Protein AF-A0A1F8TZ14-F1 (afdb_monomer_lite)

Foldseek 3Di:
DAFKEFEQAAADPPDDLLQRLVRCLLQPLDKDKAALVCLVVQFLNSLDHDPVGMDGDPVLCVVLPHFDPAAQDPSSSVSSLSSRVVGHMYIYDHVDYDHDTDPDDLLRLLQALLSVLLRCQVPVVSNVSRVHPPPVLVVSLVSSCVSCVVPPNVCNVVSVSSSVSSVVSNVCSVVVVPPDLVVNLSSHPSNVSSD

pLDDT: mean 95.73, std 4.21, range [68.75, 98.56]

Sequence (195 aa):
MVGVAYGRQLPAPEATPIAAHARLFNYPVKSYVRSAADISAYGIKTAFLSNSLAAYRRSALLAVGGFPSSVILSEDTMVATKMLLSGWKITYCAEATCYHSHNYTLIKEFQRYFDIGVFHAREAWYLQALGGAEGEGKRFVLSELRYLRRHAPALMPAALLRSAFKLIGYRLGRLEHYLPRYVKRAFSMNRGFWN

Secondary structure (DSSP, 8-state):
-EEEEEEEEEPPTT--HHHHHHHHHHS-SS-EEE-GGGHHHHGGGGG---GGGEEE-HHHHHHTTSS-SS-SS-HHHHHHHHHHHTTPEEEEEEEEEEE------HHHHHHHHHHHHHHHHHTHHHHHHHT-STTHHHHHHHHHHHHHHHH-GGGHHHHHHHHHHHHHHHHHHHTGGGS-HHHHHHH-S-GGGG-

Structure (mmCIF, N/CA/C/O backbone):
data_AF-A0A1F8TZ14-F1
#
_entry.id   AF-A0A1F8TZ14-F1
#
loop_
_atom_site.group_PDB
_atom_site.id
_atom_site.type_symbol
_atom_site.label_atom_id
_atom_site.label_alt_id
_atom_site.label_comp_id
_atom_site.label_asym_id
_atom_site.label_entity_id
_atom_site.label_seq_id
_atom_site.pdbx_PDB_ins_code
_atom_site.Cartn_x
_atom_site.Cartn_y
_atom_site.Cartn_z
_atom_site.occupancy
_atom_site.B_iso_or_equiv
_atom_site.auth_seq_id
_atom_site.auth_comp_id
_atom_site.auth_asym_id
_atom_site.auth_atom_id
_atom_site.pdbx_PDB_model_num
ATOM 1 N N . MET A 1 1 ? -18.899 -1.705 16.318 1.00 90.12 1 MET A N 1
ATOM 2 C CA . MET A 1 1 ? -19.521 -0.833 15.289 1.00 90.12 1 MET A CA 1
ATOM 3 C C . MET A 1 1 ? -18.528 -0.576 14.155 1.00 90.12 1 MET A C 1
ATOM 5 O O . MET A 1 1 ? -17.339 -0.770 14.370 1.00 90.12 1 MET A O 1
ATOM 9 N N . VAL A 1 2 ? -18.982 -0.164 12.965 1.00 97.44 2 VAL A N 1
ATOM 10 C CA . VAL A 1 2 ? -18.099 0.181 11.826 1.00 97.44 2 VAL A CA 1
ATOM 11 C C . VAL A 1 2 ? -17.654 1.644 11.918 1.00 97.44 2 VAL A C 1
ATOM 13 O O . VAL A 1 2 ? -18.507 2.527 12.055 1.00 97.44 2 VAL A O 1
ATOM 16 N N . GLY A 1 3 ? -16.341 1.882 11.857 1.00 98.06 3 GLY A N 1
ATOM 17 C CA . GLY A 1 3 ? -15.720 3.213 11.888 1.00 98.06 3 GLY A CA 1
ATOM 18 C C . GLY A 1 3 ? -15.434 3.789 10.498 1.00 98.06 3 GLY A C 1
ATOM 19 O O . GLY A 1 3 ? -15.601 4.989 10.291 1.00 98.06 3 GLY A O 1
ATOM 20 N N . VAL A 1 4 ? -15.088 2.936 9.531 1.00 98.44 4 VAL A N 1
ATOM 21 C CA . VAL A 1 4 ? -14.846 3.324 8.134 1.00 98.44 4 VAL A CA 1
ATOM 22 C C . VAL A 1 4 ? -15.313 2.228 7.177 1.00 98.44 4 VAL A C 1
ATOM 24 O O . VAL A 1 4 ? -15.164 1.034 7.457 1.00 98.44 4 VAL A O 1
ATOM 27 N N . ALA A 1 5 ? -15.885 2.651 6.054 1.00 98.19 5 ALA A N 1
ATOM 28 C CA . ALA A 1 5 ? -16.211 1.820 4.907 1.00 98.19 5 ALA A CA 1
ATOM 29 C C . ALA A 1 5 ? -15.400 2.274 3.694 1.00 98.19 5 ALA A C 1
ATOM 31 O O . ALA A 1 5 ? -15.214 3.473 3.512 1.00 98.19 5 ALA A O 1
ATOM 32 N N . TYR A 1 6 ? -14.952 1.350 2.850 1.00 98.44 6 TYR A N 1
ATOM 33 C CA . TYR A 1 6 ? -14.355 1.695 1.562 1.00 98.44 6 TYR A CA 1
ATOM 34 C C . TYR A 1 6 ? -14.791 0.732 0.462 1.00 98.44 6 TYR A C 1
ATOM 36 O O . TYR A 1 6 ? -15.202 -0.402 0.725 1.00 98.44 6 TYR A O 1
ATOM 44 N N . GLY A 1 7 ? -14.742 1.223 -0.770 1.00 98.12 7 GLY A N 1
ATOM 45 C CA . GLY A 1 7 ? -15.227 0.524 -1.947 1.00 98.12 7 GLY A CA 1
ATOM 46 C C . GLY A 1 7 ? -14.126 -0.108 -2.792 1.00 98.12 7 GLY A C 1
ATOM 47 O O . GLY A 1 7 ? -12.922 0.078 -2.587 1.00 98.12 7 GLY A O 1
ATOM 48 N N . ARG A 1 8 ? -14.574 -0.868 -3.782 1.00 98.00 8 ARG A N 1
ATOM 49 C CA . ARG A 1 8 ? -13.766 -1.552 -4.781 1.00 98.00 8 ARG A CA 1
ATOM 50 C C . ARG A 1 8 ? -13.245 -0.590 -5.838 1.00 98.00 8 ARG A C 1
ATOM 52 O O . ARG A 1 8 ? -14.007 0.090 -6.516 1.00 98.00 8 ARG A O 1
ATOM 59 N N . GLN A 1 9 ? -11.935 -0.609 -6.051 1.00 97.81 9 GLN A N 1
ATOM 60 C CA . GLN A 1 9 ? -11.317 0.108 -7.162 1.00 97.81 9 GLN A CA 1
ATOM 61 C C . GLN A 1 9 ? -11.069 -0.850 -8.320 1.00 97.81 9 GLN A C 1
ATOM 63 O O . GLN A 1 9 ? -10.279 -1.792 -8.206 1.00 97.81 9 GLN A O 1
ATOM 68 N N . LEU A 1 10 ? -11.755 -0.604 -9.428 1.00 97.88 10 LEU A N 1
ATOM 69 C CA . LEU A 1 10 ? -11.586 -1.316 -10.682 1.00 97.88 10 LEU A CA 1
ATOM 70 C C . LEU A 1 10 ? -10.450 -0.682 -11.492 1.00 97.88 10 LEU A C 1
ATOM 72 O O . LEU A 1 10 ? -10.247 0.535 -11.423 1.00 97.88 10 LEU A O 1
ATOM 76 N N . PRO A 1 11 ? -9.700 -1.483 -12.265 1.00 97.00 11 PRO A N 1
ATOM 77 C CA . PRO A 1 11 ? -8.760 -0.923 -13.218 1.00 97.00 11 PRO A CA 1
ATOM 78 C C . PRO A 1 11 ? -9.499 -0.082 -14.257 1.00 97.00 11 PRO A C 1
ATOM 80 O O . PRO A 1 11 ? -10.539 -0.504 -14.759 1.00 97.00 11 PRO A O 1
ATOM 83 N N . ALA A 1 12 ? -8.969 1.102 -14.557 1.00 96.12 12 ALA A N 1
ATOM 84 C CA . ALA A 1 12 ? -9.500 1.950 -15.616 1.00 96.12 12 ALA A CA 1
ATOM 85 C C . ALA A 1 12 ? -9.391 1.240 -16.983 1.00 96.12 12 ALA A C 1
ATOM 87 O O . ALA A 1 12 ? -8.530 0.365 -17.134 1.00 96.12 12 ALA A O 1
ATOM 88 N N . PRO A 1 13 ? -10.233 1.587 -17.974 1.00 95.25 13 PRO A N 1
ATOM 89 C CA . PRO A 1 13 ? -10.213 0.948 -19.294 1.00 95.25 13 PRO A CA 1
ATOM 90 C C . PRO A 1 13 ? -8.829 0.929 -19.966 1.00 95.25 13 PRO A C 1
ATOM 92 O O . PRO A 1 13 ? -8.480 -0.028 -20.651 1.00 95.25 13 PRO A O 1
ATOM 95 N N . GLU A 1 14 ? -8.014 1.954 -19.726 1.00 96.12 14 GLU A N 1
ATOM 96 C CA . GLU A 1 14 ? -6.659 2.130 -20.251 1.00 96.12 14 GLU A CA 1
ATOM 97 C C . GLU A 1 14 ? -5.549 1.545 -19.354 1.00 96.12 14 GLU A C 1
ATOM 99 O O . GLU A 1 14 ? -4.353 1.771 -19.580 1.00 96.12 14 GLU A O 1
ATOM 104 N N . ALA A 1 15 ? -5.907 0.814 -18.296 1.00 96.88 15 ALA A N 1
ATOM 105 C CA . ALA A 1 15 ? -4.938 0.215 -17.391 1.00 96.88 15 ALA A CA 1
ATOM 106 C C . ALA A 1 15 ? -4.091 -0.846 -18.107 1.00 96.88 15 ALA A C 1
ATOM 108 O O . ALA A 1 15 ? -4.594 -1.814 -18.676 1.00 96.88 15 ALA A O 1
ATOM 109 N N . THR A 1 16 ? -2.769 -0.718 -17.995 1.00 97.31 16 THR A N 1
ATOM 110 C CA . THR A 1 16 ? -1.848 -1.783 -18.418 1.00 97.31 16 THR A CA 1
ATOM 111 C C . THR A 1 16 ? -2.110 -3.069 -17.620 1.00 97.31 16 THR A C 1
ATOM 113 O O . THR A 1 16 ? -2.547 -2.987 -16.469 1.00 97.31 16 THR A O 1
ATOM 116 N N . PRO A 1 17 ? -1.768 -4.267 -18.136 1.00 97.62 17 PRO A N 1
ATOM 117 C CA . PRO A 1 17 ? -1.972 -5.519 -17.400 1.00 97.62 17 PRO A CA 1
ATOM 118 C C . PRO A 1 17 ? -1.342 -5.531 -15.996 1.00 97.62 17 PRO A C 1
ATOM 120 O O . PRO A 1 17 ? -1.925 -6.077 -15.062 1.00 97.62 17 PRO A O 1
ATOM 123 N N . ILE A 1 18 ? -0.188 -4.878 -15.822 1.00 97.12 18 ILE A N 1
ATOM 124 C CA . ILE A 1 18 ? 0.484 -4.727 -14.520 1.00 97.12 18 ILE A CA 1
ATOM 125 C C . ILE A 1 18 ? -0.327 -3.812 -13.585 1.00 97.12 18 ILE A C 1
ATOM 127 O O . ILE A 1 18 ? -0.590 -4.165 -12.434 1.00 97.12 18 ILE A O 1
ATOM 131 N N . ALA A 1 19 ? -0.780 -2.653 -14.077 1.00 96.50 19 ALA A N 1
ATOM 132 C CA . ALA A 1 19 ? -1.626 -1.748 -13.296 1.00 96.50 19 ALA A CA 1
ATOM 133 C C . ALA A 1 19 ? -2.968 -2.401 -12.924 1.00 96.50 19 ALA A C 1
ATOM 135 O O . ALA A 1 19 ? -3.449 -2.241 -11.797 1.00 96.50 19 ALA A O 1
ATOM 136 N N . ALA A 1 20 ? -3.539 -3.183 -13.843 1.00 97.69 20 ALA A N 1
ATOM 137 C CA . ALA A 1 20 ? -4.785 -3.897 -13.634 1.00 97.69 20 ALA A CA 1
ATOM 138 C C . ALA A 1 20 ? -4.660 -4.966 -12.549 1.00 97.69 20 ALA A C 1
ATOM 140 O O . ALA A 1 20 ? -5.458 -4.991 -11.606 1.00 97.69 20 ALA A O 1
ATOM 141 N N . HIS A 1 21 ? -3.604 -5.779 -12.613 1.00 97.88 21 HIS A N 1
ATOM 142 C CA . HIS A 1 21 ? -3.300 -6.762 -11.581 1.00 97.88 21 HIS A CA 1
ATOM 143 C C . HIS A 1 21 ? -3.233 -6.125 -10.185 1.00 97.88 21 HIS A C 1
ATOM 145 O O . HIS A 1 21 ? -3.823 -6.642 -9.235 1.00 97.88 21 HIS A O 1
ATOM 151 N N . ALA A 1 22 ? -2.599 -4.955 -10.056 1.00 95.88 22 ALA A N 1
ATOM 152 C CA . ALA A 1 22 ? -2.501 -4.268 -8.774 1.00 95.88 22 ALA A CA 1
ATOM 153 C C . ALA A 1 22 ? -3.860 -3.849 -8.186 1.00 95.88 22 ALA A C 1
ATOM 155 O O . ALA A 1 22 ? -3.958 -3.669 -6.971 1.00 95.88 22 ALA A O 1
ATOM 156 N N . ARG A 1 23 ? -4.912 -3.665 -8.992 1.00 96.81 23 ARG A N 1
ATOM 157 C CA . ARG A 1 23 ? -6.282 -3.466 -8.488 1.00 96.81 23 ARG A CA 1
ATOM 158 C C . ARG A 1 23 ? -6.938 -4.784 -8.110 1.00 96.81 23 ARG A C 1
ATOM 160 O O . ARG A 1 23 ? -7.424 -4.907 -6.989 1.00 96.81 23 ARG A O 1
ATOM 167 N N . LEU A 1 24 ? -6.843 -5.792 -8.972 1.00 96.31 24 LEU A N 1
ATOM 168 C CA . LEU A 1 24 ? -7.415 -7.120 -8.729 1.00 96.31 24 LEU A CA 1
ATOM 169 C C . LEU A 1 24 ? -6.852 -7.795 -7.469 1.00 96.31 24 LEU A C 1
ATOM 171 O O . LEU A 1 24 ? -7.595 -8.442 -6.737 1.00 96.31 24 LEU A O 1
ATOM 175 N N . PHE A 1 25 ? -5.562 -7.604 -7.183 1.00 96.56 25 PHE A N 1
ATOM 176 C CA . PHE A 1 25 ? -4.922 -8.119 -5.973 1.00 96.56 25 PHE A CA 1
ATOM 177 C C . PHE A 1 25 ? -5.450 -7.457 -4.692 1.00 96.56 25 PHE A C 1
ATOM 179 O O . PHE A 1 25 ? -5.594 -8.109 -3.661 1.00 96.56 25 PHE A O 1
ATOM 186 N N . ASN A 1 26 ? -5.703 -6.147 -4.736 1.00 95.94 26 ASN A N 1
ATOM 187 C CA . ASN A 1 26 ? -6.046 -5.366 -3.549 1.00 95.94 26 ASN A CA 1
ATOM 188 C C . ASN A 1 26 ? -7.557 -5.291 -3.281 1.00 95.94 26 ASN A C 1
ATOM 190 O O . ASN A 1 26 ? -7.946 -5.138 -2.125 1.00 95.94 26 ASN A O 1
ATOM 194 N N . TYR A 1 27 ? -8.389 -5.419 -4.317 1.00 97.00 27 TYR A N 1
ATOM 195 C CA . TYR A 1 27 ? -9.837 -5.213 -4.249 1.00 97.00 27 TYR A CA 1
ATOM 196 C C . TYR A 1 27 ? -10.606 -6.446 -4.757 1.00 97.00 27 TYR A C 1
ATOM 198 O O . TYR A 1 27 ? -11.030 -6.491 -5.922 1.00 97.00 27 TYR A O 1
ATOM 206 N N . PRO A 1 28 ? -10.781 -7.474 -3.900 1.00 96.25 28 PRO A N 1
ATOM 207 C CA . PRO A 1 28 ? -11.458 -8.711 -4.278 1.00 96.25 28 PRO A CA 1
ATOM 208 C C . PRO A 1 28 ? -12.947 -8.480 -4.574 1.00 96.25 28 PRO A C 1
ATOM 210 O O . PRO A 1 28 ? -13.534 -7.477 -4.183 1.00 96.25 28 PRO A O 1
ATOM 213 N N . VAL A 1 29 ? -13.587 -9.443 -5.237 1.00 97.56 29 VAL A N 1
ATOM 214 C CA . VAL A 1 29 ? -15.030 -9.397 -5.554 1.00 97.56 29 VAL A CA 1
ATOM 215 C C . VAL A 1 29 ? -15.938 -9.603 -4.336 1.00 97.56 29 VAL A C 1
ATOM 217 O O . VAL A 1 29 ? -17.141 -9.415 -4.444 1.00 97.56 29 VAL A O 1
ATOM 220 N N . LYS A 1 30 ? -15.383 -10.023 -3.193 1.00 97.88 30 LYS A N 1
ATOM 221 C CA . LYS A 1 30 ? -16.143 -10.362 -1.988 1.00 97.88 30 LYS A CA 1
ATOM 222 C C . LYS A 1 30 ? -15.942 -9.302 -0.910 1.00 97.88 30 LYS A C 1
ATOM 224 O O . LYS A 1 30 ? -14.804 -9.032 -0.520 1.00 97.88 30 LYS A O 1
ATOM 229 N N . SER A 1 31 ? -17.051 -8.756 -0.423 1.00 98.25 31 SER A N 1
ATOM 230 C CA . SER A 1 31 ? -17.107 -7.837 0.715 1.00 98.25 31 SER A CA 1
ATOM 231 C C . SER A 1 31 ? -16.614 -8.504 2.000 1.00 98.25 31 SER A C 1
ATOM 233 O O . SER A 1 31 ? -16.729 -9.722 2.172 1.00 98.25 31 SER A O 1
ATOM 235 N N . TYR A 1 32 ? -16.051 -7.712 2.910 1.00 97.94 32 TYR A N 1
ATOM 236 C CA . TYR A 1 32 ? -15.586 -8.207 4.205 1.00 97.94 32 TYR A CA 1
ATOM 237 C C . TYR A 1 32 ? -15.606 -7.125 5.279 1.00 97.94 32 TYR A C 1
ATOM 239 O O . TYR A 1 32 ? -15.520 -5.934 4.993 1.00 97.94 32 TYR A O 1
ATOM 247 N N . VAL A 1 33 ? -15.650 -7.562 6.535 1.00 98.19 33 VAL A N 1
ATOM 248 C CA . VAL A 1 33 ? -15.500 -6.706 7.713 1.00 98.19 33 VAL A CA 1
ATOM 249 C C . VAL A 1 33 ? -14.294 -7.198 8.498 1.00 98.19 33 VAL A C 1
ATOM 251 O O . VAL A 1 33 ? -14.160 -8.400 8.709 1.00 98.19 33 VAL A O 1
ATOM 254 N N . ARG A 1 34 ? -13.429 -6.279 8.927 1.00 97.75 34 ARG A N 1
ATOM 255 C CA . ARG A 1 34 ? -12.264 -6.573 9.764 1.00 97.75 34 ARG A CA 1
ATOM 256 C C . ARG A 1 34 ? -12.301 -5.796 11.069 1.00 97.75 34 ARG A C 1
ATOM 258 O O . ARG A 1 34 ? -12.793 -4.669 11.136 1.00 97.75 34 ARG A O 1
ATOM 265 N N . SER A 1 35 ? -11.772 -6.427 12.100 1.00 98.06 35 SER A N 1
ATOM 266 C CA . SER A 1 35 ? -11.617 -5.931 13.462 1.00 98.06 35 SER A CA 1
ATOM 267 C C . SER A 1 35 ? -10.187 -6.177 13.949 1.00 98.06 35 SER A C 1
ATOM 269 O O . SER A 1 35 ? -9.396 -6.814 13.256 1.00 98.06 35 SER A O 1
ATOM 271 N N . ALA A 1 36 ? -9.838 -5.699 15.145 1.00 97.00 36 ALA A N 1
ATOM 272 C CA . ALA A 1 36 ? -8.522 -5.978 15.726 1.00 97.00 36 ALA A CA 1
ATOM 273 C C . ALA A 1 36 ? -8.236 -7.485 15.893 1.00 97.00 36 ALA A C 1
ATOM 275 O O . ALA A 1 36 ? -7.087 -7.900 15.794 1.00 97.00 36 ALA A O 1
ATOM 276 N N . ALA A 1 37 ? -9.269 -8.318 16.073 1.00 97.00 37 ALA A N 1
ATOM 277 C CA . ALA A 1 37 ? -9.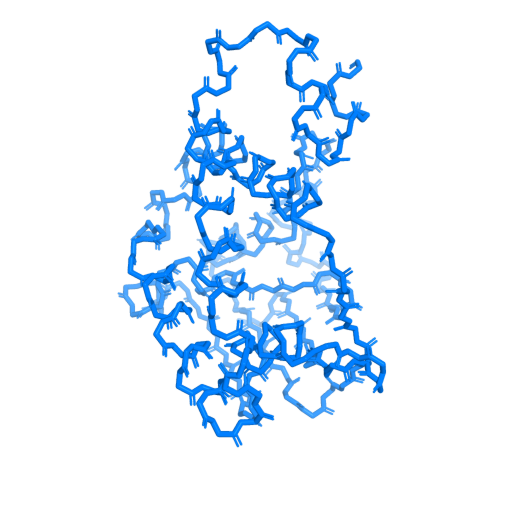112 -9.772 16.176 1.00 97.00 37 ALA A CA 1
ATOM 278 C C . ALA A 1 37 ? -8.581 -10.418 14.881 1.00 97.00 37 ALA A C 1
ATOM 280 O O . ALA A 1 37 ? -8.017 -11.506 14.916 1.00 97.00 37 ALA A O 1
ATOM 281 N N . ASP A 1 38 ? -8.728 -9.735 13.744 1.00 96.69 38 ASP A N 1
ATOM 282 C CA . ASP A 1 38 ? -8.297 -10.213 12.432 1.00 96.69 38 ASP A CA 1
ATOM 283 C C . ASP A 1 38 ? -6.812 -9.895 12.146 1.00 96.69 38 ASP A C 1
ATOM 285 O O . ASP A 1 38 ? -6.260 -10.360 11.146 1.00 96.69 38 ASP A O 1
ATOM 289 N N . ILE A 1 39 ? -6.138 -9.134 13.022 1.00 95.12 39 ILE A N 1
ATOM 290 C CA . ILE A 1 39 ? -4.745 -8.698 12.827 1.00 95.12 39 ILE A CA 1
ATOM 291 C C . ILE A 1 39 ? -3.791 -9.883 12.677 1.00 95.12 39 ILE A C 1
ATOM 293 O O . ILE A 1 39 ? -2.959 -9.877 11.773 1.00 95.12 39 ILE A O 1
ATOM 297 N N . SER A 1 40 ? -3.930 -10.924 13.497 1.00 92.12 40 SER A N 1
ATOM 298 C CA . SER A 1 40 ? -3.061 -12.107 13.420 1.00 92.12 40 SER A CA 1
ATOM 299 C C . SER A 1 40 ? -3.188 -12.855 12.087 1.00 92.12 40 SER A C 1
ATOM 301 O O . SER A 1 40 ? -2.220 -13.454 11.625 1.00 92.12 40 SER A O 1
ATOM 303 N N . ALA A 1 41 ? -4.360 -12.799 11.446 1.00 92.19 41 ALA A N 1
ATOM 304 C CA . ALA A 1 41 ? -4.639 -13.509 10.201 1.00 92.19 41 ALA A CA 1
ATOM 305 C C . ALA A 1 41 ? -4.280 -12.701 8.942 1.00 92.19 41 ALA A C 1
ATOM 307 O O . ALA A 1 41 ? -3.871 -13.282 7.935 1.00 92.19 41 ALA A O 1
ATOM 308 N N . TYR A 1 42 ? -4.452 -11.374 8.966 1.00 92.12 42 TYR A N 1
ATOM 309 C CA . TYR A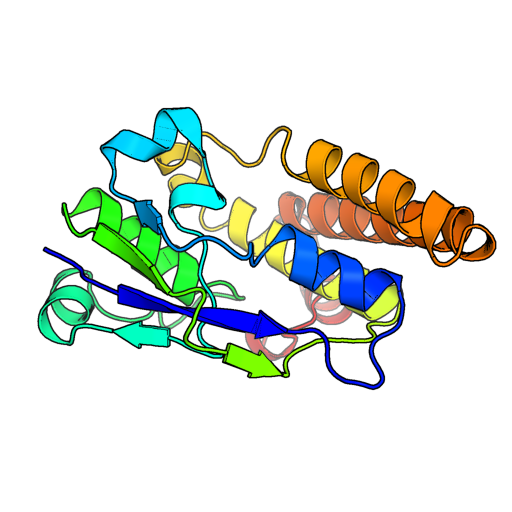 1 42 ? -4.280 -10.525 7.776 1.00 92.12 42 TYR A CA 1
ATOM 310 C C . TYR A 1 42 ? -3.138 -9.507 7.888 1.00 92.12 42 TYR A C 1
ATOM 312 O O . TYR A 1 42 ? -2.806 -8.851 6.898 1.00 92.12 42 TYR A O 1
ATOM 320 N N . GLY A 1 43 ? -2.527 -9.351 9.057 1.00 93.62 43 GLY A N 1
ATOM 321 C CA . GLY A 1 43 ? -1.416 -8.438 9.285 1.00 93.62 43 GLY A CA 1
ATOM 322 C C . GLY A 1 43 ? -1.746 -6.990 8.899 1.00 93.62 43 GLY A C 1
ATOM 323 O O . GLY A 1 43 ? -2.854 -6.501 9.153 1.00 93.62 43 GLY A O 1
ATOM 324 N N . ILE A 1 44 ? -0.837 -6.331 8.166 1.00 91.88 44 ILE A N 1
ATOM 325 C CA . ILE A 1 44 ? -1.049 -4.977 7.610 1.00 91.88 44 ILE A CA 1
ATOM 326 C C . ILE A 1 44 ? -2.295 -4.852 6.725 1.00 91.88 44 ILE A C 1
ATOM 328 O O . ILE A 1 44 ? -2.852 -3.762 6.596 1.00 91.88 44 ILE A O 1
ATOM 332 N N . LYS A 1 45 ? -2.781 -5.947 6.122 1.00 92.69 45 LYS A N 1
ATOM 333 C CA . LYS A 1 45 ? -4.013 -5.898 5.326 1.00 92.69 45 LYS A CA 1
ATOM 334 C C . LYS A 1 45 ? -5.235 -5.647 6.194 1.00 92.69 45 LYS A C 1
ATOM 336 O O . LYS A 1 45 ? -6.244 -5.184 5.670 1.00 92.69 45 LYS A O 1
ATOM 341 N N . THR A 1 46 ? -5.167 -5.894 7.498 1.00 95.56 46 THR A N 1
ATOM 342 C CA . THR A 1 46 ? -6.289 -5.635 8.405 1.00 95.56 46 THR A CA 1
ATOM 343 C C . THR A 1 46 ? -6.724 -4.179 8.366 1.00 95.56 46 THR A C 1
ATOM 345 O O . THR A 1 46 ? -7.920 -3.911 8.295 1.00 95.56 46 THR A O 1
ATOM 348 N N . ALA A 1 47 ? -5.752 -3.267 8.299 1.00 95.75 47 ALA A N 1
ATOM 349 C CA . ALA A 1 47 ? -5.964 -1.829 8.182 1.00 95.75 47 ALA A CA 1
ATOM 350 C C . ALA A 1 47 ? -5.987 -1.319 6.730 1.00 95.75 47 ALA A C 1
ATOM 352 O O . ALA A 1 47 ? -5.975 -0.112 6.518 1.00 95.75 47 ALA A O 1
ATOM 353 N N . PHE A 1 48 ? -6.002 -2.200 5.721 1.00 94.31 48 PHE A N 1
ATOM 354 C CA . PHE A 1 48 ? -6.006 -1.773 4.322 1.00 94.31 48 PHE A CA 1
ATOM 355 C C . PHE A 1 48 ? -7.293 -1.018 3.976 1.00 94.31 48 PHE A C 1
ATOM 357 O O . PHE A 1 48 ? -8.394 -1.533 4.186 1.00 94.31 48 PHE A O 1
ATOM 364 N N . LEU A 1 49 ? -7.130 0.162 3.381 1.00 93.44 49 LEU A N 1
ATOM 365 C CA . LEU A 1 49 ? -8.186 0.957 2.760 1.00 93.44 49 LEU A CA 1
ATOM 366 C C . LEU A 1 49 ? -7.592 1.936 1.742 1.00 93.44 49 LEU A C 1
ATOM 368 O O . LEU A 1 49 ? -6.377 1.996 1.558 1.00 93.44 49 LEU A O 1
ATOM 372 N N . SER A 1 50 ? -8.458 2.705 1.086 1.00 92.88 50 SER A N 1
ATOM 373 C CA . SER A 1 50 ? -8.041 3.823 0.249 1.00 92.88 50 SER A CA 1
ATOM 374 C C . SER A 1 50 ? -9.026 4.979 0.342 1.00 92.88 50 SER A C 1
ATOM 376 O O . SER A 1 50 ? -10.214 4.809 0.061 1.00 92.88 50 SER A O 1
ATOM 378 N N . ASN A 1 51 ? -8.500 6.167 0.640 1.00 93.31 51 ASN A N 1
ATOM 379 C CA . ASN A 1 51 ? -9.264 7.418 0.676 1.00 93.31 51 ASN A CA 1
ATOM 380 C C . ASN A 1 51 ? -9.978 7.771 -0.644 1.00 93.31 51 ASN A C 1
ATOM 382 O O . ASN A 1 51 ? -10.925 8.552 -0.632 1.00 93.31 51 ASN A O 1
ATOM 386 N N . SER A 1 52 ? -9.581 7.193 -1.783 1.00 93.75 52 SER A N 1
ATOM 387 C CA . SER A 1 52 ? -10.209 7.490 -3.081 1.00 93.75 52 SER A CA 1
ATOM 388 C C . SER A 1 52 ? -11.653 6.989 -3.203 1.00 93.75 52 SER A C 1
ATOM 390 O O . SER A 1 52 ? -12.370 7.438 -4.092 1.00 93.75 52 SER A O 1
ATOM 392 N N . LEU A 1 53 ? -12.080 6.050 -2.352 1.00 97.19 53 LEU A N 1
ATOM 393 C CA . LEU A 1 53 ? -13.472 5.603 -2.269 1.00 97.19 53 LEU A CA 1
ATOM 394 C C . LEU A 1 53 ? -13.766 5.122 -0.846 1.00 97.19 53 LEU A C 1
ATOM 396 O O . LEU A 1 53 ? -13.903 3.923 -0.613 1.00 97.19 53 LEU A O 1
ATOM 400 N N . ALA A 1 54 ? -13.819 6.049 0.109 1.00 97.94 54 ALA A N 1
ATOM 401 C CA . ALA A 1 54 ? -14.071 5.743 1.513 1.00 97.94 54 ALA A CA 1
ATOM 402 C C . ALA A 1 54 ? -15.104 6.683 2.146 1.00 97.94 54 ALA A C 1
ATOM 404 O O . ALA A 1 54 ? -15.237 7.844 1.770 1.00 97.94 54 ALA A O 1
ATOM 405 N N . ALA A 1 55 ? -15.814 6.167 3.145 1.00 98.06 55 ALA A N 1
ATOM 406 C CA . ALA A 1 55 ? -16.747 6.898 3.985 1.00 98.06 55 ALA A CA 1
ATOM 407 C C . ALA A 1 55 ? -16.411 6.642 5.459 1.00 98.06 55 ALA A C 1
ATOM 409 O O . ALA A 1 55 ? -16.404 5.501 5.930 1.00 98.06 55 ALA A O 1
ATOM 410 N N . TYR A 1 56 ? -16.147 7.719 6.196 1.00 98.44 56 TYR A N 1
ATOM 411 C CA . TYR A 1 56 ? -15.765 7.669 7.604 1.00 98.44 56 TYR A CA 1
ATOM 412 C C . TYR A 1 56 ? -16.937 8.053 8.496 1.00 98.44 56 TYR A C 1
ATOM 414 O O . TYR A 1 56 ? -17.580 9.087 8.305 1.00 98.44 56 TYR A O 1
ATOM 422 N N . ARG A 1 57 ? -17.178 7.263 9.544 1.00 98.31 57 ARG A N 1
ATOM 423 C CA . ARG A 1 57 ? -18.075 7.675 10.620 1.00 98.31 57 ARG A CA 1
ATOM 424 C C . ARG A 1 57 ? -17.398 8.802 11.395 1.00 98.31 57 ARG A C 1
ATOM 426 O O . ARG A 1 57 ? -16.387 8.573 12.055 1.00 98.31 57 ARG A O 1
ATOM 433 N N . ARG A 1 58 ? -17.992 10.000 11.369 1.00 98.06 58 ARG A N 1
ATOM 434 C CA . ARG A 1 58 ? -17.443 11.198 12.029 1.00 98.06 58 ARG A CA 1
ATOM 435 C C . ARG A 1 58 ? -17.055 10.950 13.489 1.00 98.06 58 ARG A C 1
ATOM 437 O O . ARG A 1 58 ? -15.954 11.312 13.881 1.00 98.06 58 ARG A O 1
ATOM 444 N N . SER A 1 59 ? -17.919 10.308 14.278 1.00 97.88 59 SER A N 1
ATOM 445 C CA . SER A 1 59 ? -17.627 10.027 15.690 1.00 97.88 59 SER A CA 1
ATOM 446 C C . SER A 1 59 ? -16.423 9.101 15.879 1.00 97.88 59 SER A C 1
ATOM 448 O O . SER A 1 59 ? -15.608 9.357 16.756 1.00 97.88 59 SER A O 1
ATOM 450 N N . ALA A 1 60 ? -16.265 8.079 15.034 1.00 98.06 60 ALA A N 1
ATOM 451 C CA . ALA A 1 60 ? -15.105 7.194 15.078 1.00 98.06 60 ALA A CA 1
ATOM 452 C C . ALA A 1 60 ? -13.820 7.933 14.681 1.00 98.06 60 ALA A C 1
ATOM 454 O O . ALA A 1 60 ? -12.800 7.775 15.341 1.00 98.06 60 ALA A O 1
ATOM 455 N N . LEU A 1 61 ? -13.874 8.759 13.627 1.00 98.19 61 LEU A N 1
ATOM 456 C CA . LEU A 1 61 ? -12.723 9.530 13.150 1.00 98.19 61 LEU A CA 1
ATOM 457 C C . LEU A 1 61 ? -12.241 10.534 14.202 1.00 98.19 61 LEU A C 1
ATOM 459 O O . LEU A 1 61 ? -11.047 10.611 14.477 1.00 98.19 61 LEU A O 1
ATOM 463 N N . LEU A 1 62 ? -13.167 11.271 14.820 1.00 97.94 62 LEU A N 1
ATOM 464 C CA . LEU A 1 62 ? -12.834 12.217 15.884 1.00 97.94 62 LEU A CA 1
ATOM 465 C C . LEU A 1 62 ? -12.307 11.504 17.136 1.00 97.94 62 LEU A C 1
ATOM 467 O O . LEU A 1 62 ? -11.350 11.982 17.735 1.00 97.94 62 LEU A O 1
ATOM 471 N N . ALA A 1 63 ? -12.862 10.340 17.489 1.00 97.25 63 ALA A N 1
ATOM 472 C CA . ALA A 1 63 ? -12.415 9.564 18.647 1.00 97.25 63 ALA A CA 1
ATOM 473 C C . ALA A 1 63 ? -10.959 9.073 18.537 1.00 97.25 63 ALA A C 1
ATOM 475 O O . ALA A 1 63 ? -10.322 8.848 19.560 1.00 97.25 63 ALA A O 1
ATOM 476 N N . VAL A 1 64 ? -10.422 8.929 17.319 1.00 96.88 64 VAL A N 1
ATOM 477 C CA . VAL A 1 64 ? -9.021 8.529 17.084 1.00 96.88 64 VAL A CA 1
ATOM 478 C C . VAL A 1 64 ? -8.089 9.705 16.758 1.00 96.88 64 VAL A C 1
ATOM 480 O O . VAL A 1 64 ? -6.944 9.492 16.350 1.00 96.88 64 VAL A O 1
ATOM 483 N N . GLY A 1 65 ? -8.566 10.943 16.933 1.00 96.56 65 GLY A N 1
ATOM 484 C CA . GLY A 1 65 ? -7.783 12.166 16.733 1.00 96.56 65 GLY A CA 1
ATOM 485 C C . GLY A 1 65 ? -7.751 12.700 15.297 1.00 96.56 65 GLY A C 1
ATOM 486 O O . GLY A 1 65 ? -6.953 13.584 15.005 1.00 96.56 65 GLY A O 1
ATOM 487 N N . GLY A 1 66 ? -8.607 12.198 14.400 1.00 96.81 66 GLY A N 1
ATOM 488 C CA . GLY A 1 66 ? -8.669 12.650 13.008 1.00 96.81 66 GLY A CA 1
ATOM 489 C C . GLY A 1 66 ? -7.498 12.180 12.137 1.00 96.81 66 GLY A C 1
ATOM 490 O O . GLY A 1 66 ? -6.735 11.286 12.508 1.00 96.81 66 GLY A O 1
ATOM 491 N N . PHE A 1 67 ? -7.380 12.769 10.943 1.00 96.06 67 PHE A N 1
ATOM 492 C CA . PHE A 1 67 ? -6.254 12.506 10.046 1.00 96.06 67 PHE A CA 1
ATOM 493 C C . PHE A 1 67 ? -4.976 13.189 10.559 1.00 96.06 67 PHE A C 1
ATOM 495 O O . PHE A 1 67 ? -5.038 14.343 10.988 1.00 96.06 67 PHE A O 1
ATOM 502 N N . PRO A 1 68 ? -3.816 12.511 10.504 1.00 92.06 68 PRO A N 1
ATOM 503 C CA . PRO A 1 68 ? -2.538 13.113 10.875 1.00 92.06 68 PRO A CA 1
ATOM 504 C C . PRO A 1 68 ? -2.194 14.291 9.952 1.00 92.06 68 PRO A C 1
ATOM 506 O O . PRO A 1 68 ? -2.347 14.203 8.736 1.00 92.06 68 PRO A O 1
ATOM 509 N N . SER A 1 69 ? -1.680 15.379 10.527 1.00 87.88 69 SER A N 1
ATOM 510 C CA . SER A 1 69 ? -1.260 16.574 9.780 1.00 87.88 69 SER A CA 1
ATOM 511 C C . SER A 1 69 ? 0.132 16.451 9.153 1.00 87.88 69 SER A C 1
ATOM 513 O O . SER A 1 69 ? 0.445 17.181 8.218 1.00 87.88 69 SER A O 1
ATOM 515 N N . SER A 1 70 ? 0.969 15.540 9.657 1.00 88.12 70 SER A N 1
ATOM 516 C CA . SER A 1 70 ? 2.353 15.361 9.209 1.00 88.12 70 SER A CA 1
ATOM 517 C C . SER A 1 70 ? 2.664 13.885 8.981 1.00 88.12 70 SER A C 1
ATOM 519 O O . SER A 1 70 ? 3.299 13.222 9.797 1.00 88.12 70 SER A O 1
ATOM 521 N N . VAL A 1 71 ? 2.184 13.358 7.856 1.00 92.56 71 VAL A N 1
ATOM 522 C CA . VAL A 1 71 ? 2.551 12.031 7.356 1.00 92.56 71 VAL A CA 1
ATOM 523 C C . VAL A 1 71 ? 2.815 12.118 5.857 1.00 92.56 71 VAL A C 1
ATOM 525 O O . VAL A 1 71 ? 2.117 12.820 5.132 1.00 92.56 71 VAL A O 1
ATOM 528 N N . ILE A 1 72 ? 3.845 11.417 5.388 1.00 95.31 72 ILE A N 1
ATOM 529 C CA . ILE A 1 72 ? 4.264 11.469 3.982 1.00 95.31 72 ILE A CA 1
ATOM 530 C C . ILE A 1 72 ? 3.258 10.812 3.023 1.00 95.31 72 ILE A C 1
ATOM 532 O O . ILE A 1 72 ? 3.122 11.259 1.888 1.00 95.31 72 ILE A O 1
ATOM 536 N N . LEU A 1 73 ? 2.566 9.759 3.472 1.00 94.00 73 LEU A N 1
ATOM 537 C CA . LEU A 1 73 ? 1.450 9.074 2.803 1.00 94.00 73 LEU A CA 1
ATOM 538 C C . LEU A 1 73 ? 0.804 8.056 3.763 1.00 94.00 73 LEU A C 1
ATOM 540 O O . LEU A 1 73 ? 1.380 7.737 4.801 1.00 94.00 73 LEU A O 1
ATOM 544 N N . SER A 1 74 ? -0.303 7.438 3.342 1.00 93.44 74 SER A N 1
ATOM 545 C CA . SER A 1 74 ? -1.016 6.386 4.097 1.00 93.44 74 SER A CA 1
ATOM 546 C C . SER A 1 74 ? -1.618 6.892 5.412 1.00 93.44 74 SER A C 1
ATOM 548 O O . SER A 1 74 ? -1.776 6.138 6.376 1.00 93.44 74 SER A O 1
ATOM 550 N N . GLU A 1 75 ? -1.986 8.174 5.443 1.00 95.25 75 GLU A N 1
ATOM 551 C CA . GLU A 1 75 ? -2.774 8.800 6.506 1.00 95.25 75 GLU A CA 1
ATOM 552 C C . GLU A 1 75 ? -4.056 8.015 6.791 1.00 95.25 75 GLU A C 1
ATOM 554 O O . GLU A 1 75 ? -4.485 7.865 7.934 1.00 95.25 75 GLU A O 1
ATOM 559 N N . ASP A 1 76 ? -4.626 7.460 5.730 1.00 95.44 76 ASP A N 1
ATOM 560 C CA . ASP A 1 76 ? -5.863 6.712 5.707 1.00 95.44 76 ASP A CA 1
ATOM 561 C C . ASP A 1 76 ? -5.732 5.393 6.484 1.00 95.44 76 ASP A C 1
ATOM 563 O O . ASP A 1 76 ? -6.476 5.134 7.434 1.00 95.44 76 ASP A O 1
ATOM 567 N N . THR A 1 77 ? -4.695 4.628 6.169 1.00 93.56 77 THR A N 1
ATOM 568 C CA . THR A 1 77 ? -4.314 3.362 6.792 1.00 93.56 77 THR A CA 1
ATOM 569 C C . THR A 1 77 ? -3.896 3.575 8.254 1.00 93.56 77 THR A C 1
ATOM 571 O O . THR A 1 77 ? -4.223 2.763 9.126 1.00 93.56 77 THR A O 1
ATOM 574 N N . MET A 1 78 ? -3.242 4.699 8.569 1.00 94.88 78 MET A N 1
ATOM 575 C CA . MET A 1 78 ? -2.919 5.069 9.950 1.00 94.88 78 MET A CA 1
ATOM 576 C C . MET A 1 78 ? -4.187 5.300 10.785 1.00 94.88 78 MET A C 1
ATOM 578 O O . MET A 1 78 ? -4.307 4.756 11.886 1.00 94.88 78 MET A O 1
ATOM 582 N N . VAL A 1 79 ? -5.156 6.054 10.256 1.00 96.81 79 VAL A N 1
ATOM 583 C CA . VAL A 1 79 ? -6.459 6.270 10.907 1.00 96.81 79 VAL A CA 1
ATOM 584 C C . VAL A 1 79 ? -7.190 4.945 11.117 1.00 96.81 79 VAL A C 1
ATOM 586 O O . VAL A 1 79 ? -7.684 4.690 12.214 1.00 96.81 79 VAL A O 1
ATOM 589 N N . ALA A 1 80 ? -7.216 4.066 10.114 1.00 97.00 80 ALA A N 1
ATOM 590 C CA . ALA A 1 80 ? -7.791 2.729 10.255 1.00 97.00 80 ALA A CA 1
ATOM 591 C C . ALA A 1 80 ? -7.136 1.899 11.351 1.00 97.00 80 ALA A C 1
ATOM 593 O O . ALA A 1 80 ? -7.830 1.222 12.104 1.00 97.00 80 ALA A O 1
ATOM 594 N N . THR A 1 81 ? -5.812 1.953 11.449 1.00 96.38 81 THR A N 1
ATOM 595 C CA . THR A 1 81 ? -5.073 1.227 12.485 1.00 96.38 81 THR A CA 1
ATOM 596 C C . THR A 1 81 ? -5.508 1.700 13.863 1.00 96.38 81 THR A C 1
ATOM 598 O O . THR A 1 81 ? -5.888 0.881 14.695 1.00 96.38 81 THR A O 1
ATOM 601 N N . LYS A 1 82 ? -5.567 3.020 14.083 1.00 97.19 82 LYS A N 1
ATOM 602 C CA . LYS A 1 82 ? -6.077 3.586 15.340 1.00 97.19 82 LYS A CA 1
ATOM 603 C C . LYS A 1 82 ? -7.527 3.169 15.600 1.00 97.19 82 LYS A C 1
ATOM 605 O O . LYS A 1 82 ? -7.852 2.762 16.708 1.00 97.19 82 LYS A O 1
ATOM 610 N N . MET A 1 83 ? -8.384 3.190 14.576 1.00 97.94 83 MET A N 1
ATOM 611 C CA . MET A 1 83 ? -9.773 2.731 14.685 1.00 97.94 83 MET A CA 1
ATOM 612 C C . MET A 1 83 ? -9.868 1.271 15.136 1.00 97.94 83 MET A C 1
ATOM 614 O O . MET A 1 83 ? -10.630 0.983 16.060 1.00 97.94 83 MET A O 1
ATOM 618 N N . LEU A 1 84 ? -9.093 0.368 14.530 1.00 97.88 84 LEU A N 1
ATOM 619 C CA . LEU A 1 84 ? -9.050 -1.045 14.917 1.00 97.88 84 LEU A CA 1
ATOM 620 C C . LEU A 1 84 ? -8.625 -1.199 16.379 1.00 97.88 84 LEU A C 1
ATOM 622 O O . LEU A 1 84 ? -9.310 -1.883 17.138 1.00 97.88 84 LEU A O 1
ATOM 626 N N . LEU A 1 85 ? -7.546 -0.523 16.785 1.00 96.88 85 LEU A N 1
ATOM 627 C CA . LEU A 1 85 ? -7.033 -0.565 18.159 1.00 96.88 85 LEU A CA 1
ATOM 628 C C . LEU A 1 85 ? -8.024 0.018 19.181 1.00 96.88 85 LEU A C 1
ATOM 630 O O . LEU A 1 85 ? -8.050 -0.423 20.325 1.00 96.88 85 LEU A O 1
ATOM 634 N N . SER A 1 86 ? -8.886 0.950 18.770 1.00 97.12 86 SER A N 1
ATOM 635 C CA . SER A 1 86 ? -9.983 1.493 19.587 1.00 97.12 86 SER A CA 1
ATOM 636 C C . SER A 1 86 ? -11.294 0.691 19.491 1.00 97.12 86 SER A C 1
ATOM 638 O O . SER A 1 86 ? -12.345 1.180 19.905 1.00 97.12 86 SER A O 1
ATOM 640 N N . GLY A 1 87 ? -11.276 -0.522 18.926 1.00 97.38 87 GLY A N 1
ATOM 641 C CA . GLY A 1 87 ? -12.433 -1.427 18.878 1.00 97.38 87 GLY A CA 1
ATOM 642 C C . GLY A 1 87 ? -13.436 -1.165 17.744 1.00 97.38 87 GLY A C 1
ATOM 643 O O . GLY A 1 87 ? -14.490 -1.813 17.677 1.00 97.38 87 GLY A O 1
ATOM 644 N N . TRP A 1 88 ? -13.137 -0.247 16.823 1.00 98.38 88 TRP A N 1
ATOM 645 C CA . TRP A 1 88 ? -13.935 -0.056 15.613 1.00 98.38 88 TRP A CA 1
ATOM 646 C C . TRP A 1 88 ? -13.612 -1.117 14.561 1.00 98.38 88 TRP A C 1
ATOM 648 O O . TRP A 1 88 ? -12.527 -1.690 14.514 1.00 98.38 88 TRP A O 1
ATOM 658 N N . LYS A 1 89 ? -14.581 -1.368 13.680 1.00 98.50 89 LYS A N 1
ATOM 659 C CA . LYS A 1 89 ? -14.423 -2.256 12.525 1.00 98.50 89 LYS A CA 1
ATOM 660 C C . LYS A 1 89 ? -14.229 -1.455 11.239 1.00 98.50 89 LYS A C 1
ATOM 662 O O . LYS A 1 89 ? -14.811 -0.378 11.087 1.00 98.50 89 LYS A O 1
ATOM 667 N N . ILE A 1 90 ? -13.475 -2.020 10.307 1.00 98.25 90 ILE A N 1
ATOM 668 C CA . ILE A 1 90 ? -13.305 -1.537 8.932 1.00 98.25 90 ILE A CA 1
ATOM 669 C C . ILE A 1 90 ? -14.144 -2.430 8.025 1.00 98.25 90 ILE A C 1
ATOM 671 O O . ILE A 1 90 ? -14.098 -3.652 8.166 1.00 98.25 90 ILE A O 1
ATOM 675 N N . THR A 1 91 ? -14.900 -1.852 7.096 1.00 98.06 91 THR A N 1
ATOM 676 C CA . THR A 1 91 ? -15.672 -2.626 6.117 1.00 98.06 91 THR A CA 1
ATOM 677 C C . THR A 1 91 ? -15.225 -2.328 4.693 1.00 98.06 91 THR A C 1
ATOM 679 O O . THR A 1 91 ? -15.031 -1.176 4.312 1.00 98.06 91 THR A O 1
ATOM 682 N N . TYR A 1 92 ? -15.088 -3.382 3.902 1.00 98.44 92 TYR A N 1
ATOM 683 C CA . TYR A 1 92 ? -14.894 -3.332 2.463 1.00 98.44 92 TYR A CA 1
ATOM 684 C C . T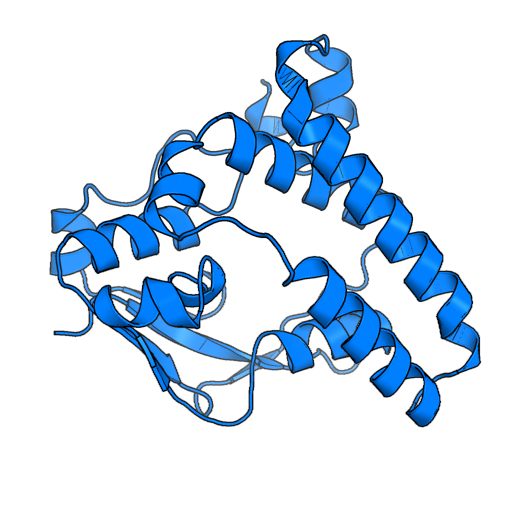YR A 1 92 ? -16.197 -3.733 1.768 1.00 98.44 92 TYR A C 1
ATOM 686 O O . TYR A 1 92 ? -16.713 -4.823 2.025 1.00 98.44 92 TYR A O 1
ATOM 694 N N . CYS A 1 93 ? -16.714 -2.865 0.898 1.00 98.19 93 CYS A N 1
ATOM 695 C CA . CYS A 1 93 ? -17.899 -3.107 0.075 1.00 98.19 93 CYS A CA 1
ATOM 696 C C . CYS A 1 93 ? -17.469 -3.320 -1.381 1.00 98.19 93 CYS A C 1
ATOM 698 O O . CYS A 1 93 ? -17.035 -2.388 -2.059 1.00 98.19 93 CYS A O 1
ATOM 700 N N . ALA A 1 94 ? -17.563 -4.560 -1.856 1.00 98.06 94 ALA A N 1
ATOM 701 C CA . ALA A 1 94 ? -17.150 -4.942 -3.200 1.00 98.06 94 ALA A CA 1
ATOM 702 C C . ALA A 1 94 ? -18.104 -4.424 -4.291 1.00 98.06 94 ALA A C 1
ATOM 704 O O . ALA A 1 94 ? -17.693 -4.292 -5.446 1.00 98.06 94 ALA A O 1
ATOM 705 N N . GLU A 1 95 ? -19.352 -4.143 -3.917 1.00 98.12 95 GLU A N 1
ATOM 706 C CA . GLU A 1 95 ? -20.424 -3.636 -4.774 1.00 98.12 95 GLU A CA 1
ATOM 707 C C . GLU A 1 95 ? -20.296 -2.127 -5.033 1.00 98.12 95 GLU A C 1
ATOM 709 O O . GLU A 1 95 ? -20.680 -1.647 -6.096 1.00 98.12 95 GLU A O 1
ATOM 714 N N . ALA A 1 96 ? -19.721 -1.372 -4.091 1.00 97.81 96 ALA A N 1
ATOM 715 C CA . ALA A 1 96 ? -19.422 0.043 -4.278 1.00 97.81 96 ALA A CA 1
ATOM 716 C C . ALA A 1 96 ? -18.145 0.182 -5.115 1.00 97.81 96 ALA A C 1
ATOM 718 O O . ALA A 1 96 ? -17.046 -0.001 -4.595 1.00 97.81 96 ALA A O 1
ATOM 719 N N . THR A 1 97 ? -18.277 0.489 -6.407 1.00 97.81 97 THR A N 1
ATOM 720 C CA . THR A 1 97 ? -17.145 0.502 -7.345 1.00 97.81 97 THR A CA 1
ATOM 721 C C . THR A 1 97 ? -16.793 1.894 -7.862 1.00 97.81 97 THR A C 1
ATOM 723 O O . THR A 1 97 ? -17.683 2.675 -8.188 1.00 97.81 97 THR A O 1
ATOM 726 N N . CYS A 1 98 ? -15.502 2.161 -8.067 1.00 97.19 98 CYS A N 1
ATOM 727 C CA . CYS A 1 98 ? -15.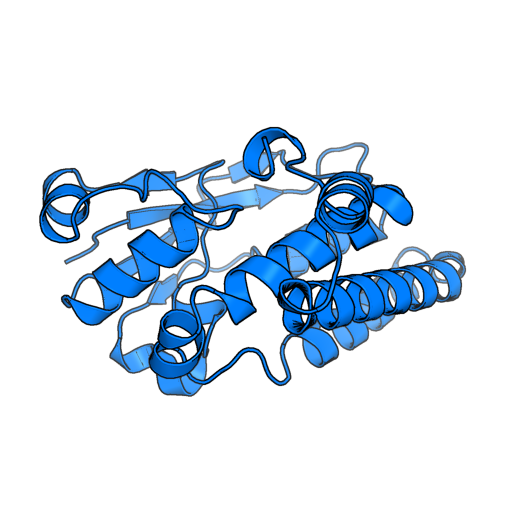024 3.251 -8.924 1.00 97.19 98 CYS A CA 1
ATOM 728 C C . CYS A 1 98 ? -13.885 2.776 -9.835 1.00 97.19 98 CYS A C 1
ATOM 730 O O . CYS A 1 98 ? -13.206 1.793 -9.532 1.00 97.19 98 CYS A O 1
ATOM 732 N N . TYR A 1 99 ? -13.656 3.479 -10.944 1.00 97.50 99 TYR A N 1
ATOM 733 C CA . TYR A 1 99 ? -12.463 3.275 -11.762 1.00 97.50 99 TYR A CA 1
ATOM 734 C C . TYR A 1 99 ? -11.305 4.077 -11.181 1.00 97.50 99 TYR A C 1
ATOM 736 O O . TYR A 1 99 ? -11.372 5.301 -11.076 1.00 97.50 99 TYR A O 1
ATOM 744 N N . HIS A 1 100 ? -10.239 3.387 -10.790 1.00 95.44 100 HIS A N 1
ATOM 745 C CA . HIS A 1 100 ? -9.038 4.026 -10.278 1.00 95.44 100 HIS A CA 1
ATOM 746 C C . HIS A 1 100 ? -7.838 3.106 -10.484 1.00 95.44 100 HIS A C 1
ATOM 748 O O . HIS A 1 100 ? -7.760 2.029 -9.900 1.00 95.44 100 HIS A O 1
ATOM 754 N N . SER A 1 101 ? -6.872 3.532 -11.291 1.00 93.81 101 SER A N 1
ATOM 755 C CA . SER A 1 101 ? -5.603 2.829 -11.480 1.00 93.81 101 SER A CA 1
ATOM 756 C C . SER A 1 101 ? -4.525 3.779 -11.976 1.00 93.81 101 SER A C 1
ATOM 758 O O . SER A 1 101 ? -4.819 4.845 -12.508 1.00 93.81 101 SER A O 1
ATOM 760 N N . HIS A 1 102 ? -3.265 3.375 -11.837 1.00 92.94 102 HIS A N 1
ATOM 761 C CA . HIS A 1 102 ? -2.135 4.172 -12.291 1.00 92.94 102 HIS A CA 1
ATOM 762 C C . HIS A 1 102 ? -1.203 3.352 -13.172 1.00 92.94 102 HIS A C 1
ATOM 764 O O . HIS A 1 102 ? -0.648 2.342 -12.739 1.00 92.94 102 HIS A O 1
ATOM 770 N N . ASN A 1 103 ? -0.956 3.854 -14.379 1.00 95.50 103 ASN A N 1
ATOM 771 C CA . ASN A 1 103 ? 0.101 3.373 -15.261 1.00 95.50 103 ASN A CA 1
ATOM 772 C C . ASN A 1 103 ? 1.431 4.038 -14.876 1.00 95.50 103 ASN A C 1
ATOM 774 O O . ASN A 1 103 ? 1.984 4.855 -15.611 1.00 95.50 103 ASN A O 1
ATOM 778 N N . TYR A 1 104 ? 1.922 3.748 -13.669 1.00 95.31 104 TYR A N 1
ATOM 779 C CA . TYR A 1 104 ? 3.167 4.341 -13.190 1.00 95.31 104 TYR A CA 1
ATOM 780 C C . TYR A 1 104 ? 4.367 3.922 -14.051 1.00 95.31 104 TYR A C 1
ATOM 782 O O . TYR A 1 104 ? 4.463 2.793 -14.537 1.00 95.31 104 TYR A O 1
ATOM 790 N N . THR A 1 105 ? 5.325 4.835 -14.201 1.00 96.62 105 THR A N 1
ATOM 791 C CA . THR A 1 105 ? 6.667 4.507 -14.697 1.00 96.62 105 THR A CA 1
ATOM 792 C C . THR A 1 105 ? 7.473 3.814 -13.594 1.00 96.62 105 THR A C 1
ATOM 794 O O . THR A 1 105 ? 7.113 3.902 -12.419 1.00 96.62 105 THR A O 1
ATOM 797 N N . LEU A 1 106 ? 8.590 3.168 -13.948 1.00 96.94 106 LEU A N 1
ATOM 798 C CA . LEU A 1 106 ? 9.516 2.566 -12.973 1.00 96.94 106 LEU A CA 1
ATOM 799 C C . LEU A 1 106 ? 9.950 3.566 -11.891 1.00 96.94 106 LEU A C 1
ATOM 801 O O . LEU A 1 106 ? 9.947 3.244 -10.707 1.00 96.94 106 LEU A O 1
ATOM 805 N N . ILE A 1 107 ? 10.252 4.803 -12.298 1.00 97.75 107 ILE A N 1
ATOM 806 C CA . ILE A 1 107 ? 10.659 5.879 -11.386 1.00 97.75 107 ILE A CA 1
ATOM 807 C C . ILE A 1 107 ? 9.521 6.237 -10.425 1.00 97.75 107 ILE A C 1
ATOM 809 O O . ILE A 1 107 ? 9.757 6.355 -9.229 1.00 97.75 107 ILE A O 1
ATOM 813 N N . LYS A 1 108 ? 8.276 6.356 -10.909 1.00 97.44 108 LYS A N 1
ATOM 814 C CA . LYS A 1 108 ? 7.127 6.648 -10.035 1.00 97.44 108 LYS A CA 1
ATOM 815 C C . LYS A 1 108 ? 6.851 5.507 -9.053 1.00 97.44 108 LYS A C 1
ATOM 817 O O . LYS A 1 108 ? 6.520 5.770 -7.902 1.00 97.44 108 LYS A O 1
ATOM 822 N N . GLU A 1 109 ? 7.003 4.249 -9.470 1.00 97.19 109 GLU A N 1
ATOM 823 C CA . GLU A 1 109 ? 6.873 3.110 -8.552 1.00 97.19 109 GLU A CA 1
ATOM 824 C C . GLU A 1 109 ? 7.962 3.115 -7.480 1.00 97.19 109 GLU A C 1
ATOM 826 O O . GLU A 1 109 ? 7.645 2.959 -6.301 1.00 97.19 109 GLU A O 1
ATOM 831 N N . PHE A 1 110 ? 9.215 3.353 -7.870 1.00 98.50 110 PHE A N 1
ATOM 832 C CA . PHE A 1 110 ? 10.319 3.534 -6.931 1.00 98.50 110 PHE A CA 1
ATOM 833 C C . PHE A 1 110 ? 10.015 4.650 -5.932 1.00 98.50 110 PHE A C 1
ATOM 835 O O . PHE A 1 110 ? 10.085 4.418 -4.730 1.00 98.50 110 PHE A O 1
ATOM 842 N N . GLN A 1 111 ? 9.614 5.829 -6.417 1.00 98.50 111 GLN A N 1
ATOM 843 C CA . GLN A 1 111 ? 9.362 6.995 -5.574 1.00 98.50 111 GLN A CA 1
ATOM 844 C C . GLN A 1 111 ? 8.217 6.761 -4.588 1.00 98.50 111 GLN A C 1
ATOM 846 O O . GLN A 1 111 ? 8.309 7.108 -3.412 1.00 98.50 111 GLN A O 1
ATOM 851 N N . ARG A 1 112 ? 7.144 6.109 -5.048 1.00 97.69 112 ARG A N 1
ATOM 852 C CA . ARG A 1 112 ? 6.035 5.724 -4.176 1.00 97.69 112 ARG A CA 1
ATOM 853 C C . ARG A 1 112 ? 6.490 4.742 -3.101 1.00 97.69 112 ARG A C 1
ATOM 855 O O . ARG A 1 112 ? 6.108 4.888 -1.947 1.00 97.69 112 ARG A O 1
ATOM 862 N N . TYR A 1 113 ? 7.273 3.728 -3.463 1.00 97.81 113 TYR A N 1
ATOM 863 C CA . TYR A 1 113 ? 7.737 2.740 -2.491 1.00 97.81 113 TYR A CA 1
ATOM 864 C C . TYR A 1 113 ? 8.810 3.294 -1.550 1.00 97.81 113 TYR A C 1
ATOM 866 O O . TYR A 1 113 ? 8.848 2.867 -0.399 1.00 97.81 113 TYR A O 1
ATOM 874 N N . PHE A 1 114 ? 9.615 4.266 -1.985 1.00 98.56 114 PHE A N 1
ATOM 875 C CA . PHE A 1 114 ? 10.467 5.060 -1.102 1.00 98.56 114 PHE A CA 1
ATOM 876 C C . PHE A 1 114 ? 9.636 5.746 -0.023 1.00 98.56 114 PHE A C 1
ATOM 878 O O . PHE A 1 114 ? 9.896 5.543 1.159 1.00 98.56 114 PHE A O 1
ATOM 885 N N . ASP A 1 115 ? 8.568 6.441 -0.410 1.00 98.25 115 ASP A N 1
ATOM 886 C CA . ASP A 1 115 ? 7.664 7.080 0.545 1.00 98.25 115 ASP A CA 1
ATOM 887 C C . ASP A 1 115 ? 7.018 6.057 1.503 1.00 98.25 115 ASP A C 1
ATOM 889 O O . ASP A 1 115 ? 6.991 6.291 2.710 1.00 98.25 115 ASP A O 1
ATOM 893 N N . ILE A 1 116 ? 6.584 4.881 1.017 1.00 96.12 116 ILE A N 1
ATOM 894 C CA . ILE A 1 116 ? 6.094 3.776 1.878 1.00 96.12 116 ILE A CA 1
ATOM 895 C C . ILE A 1 116 ? 7.170 3.339 2.884 1.00 96.12 116 ILE A C 1
ATOM 897 O O . ILE A 1 116 ? 6.869 3.086 4.051 1.00 96.12 116 ILE A O 1
ATOM 901 N N . GLY A 1 117 ? 8.427 3.240 2.446 1.00 96.38 117 GLY A N 1
ATOM 902 C CA . GLY A 1 117 ? 9.557 2.919 3.311 1.00 96.38 117 GLY A CA 1
ATOM 903 C C . GLY A 1 117 ? 9.766 3.968 4.402 1.00 96.38 117 GLY A C 1
ATOM 904 O O . GLY A 1 117 ? 9.908 3.600 5.565 1.00 96.38 117 GLY A O 1
ATOM 905 N N . VAL A 1 118 ? 9.714 5.255 4.044 1.00 97.56 118 VAL A N 1
ATOM 906 C CA . VAL A 1 118 ? 9.812 6.383 4.988 1.00 97.56 118 VAL A CA 1
ATOM 907 C C . VAL A 1 118 ? 8.688 6.307 6.018 1.00 97.56 118 VAL A C 1
ATOM 909 O O . VAL A 1 118 ? 8.947 6.389 7.216 1.00 97.56 118 VAL A O 1
ATOM 912 N N . PHE A 1 119 ? 7.450 6.092 5.566 1.00 95.81 119 PHE A N 1
ATOM 913 C CA . PHE A 1 119 ? 6.292 5.921 6.442 1.00 95.81 119 PHE A CA 1
ATOM 914 C C . PHE A 1 119 ? 6.499 4.770 7.428 1.00 95.81 119 PHE A C 1
ATOM 916 O O . PHE A 1 119 ? 6.397 4.971 8.630 1.00 95.81 119 PHE A O 1
ATOM 923 N N . HIS A 1 120 ? 6.891 3.587 6.953 1.00 94.38 120 HIS A N 1
ATOM 924 C CA . HIS A 1 120 ? 7.151 2.439 7.825 1.00 94.38 120 HIS A CA 1
ATOM 925 C C . HIS A 1 120 ? 8.343 2.628 8.777 1.00 94.38 120 HIS A C 1
ATOM 927 O O . HIS A 1 120 ? 8.394 1.955 9.805 1.00 94.38 120 HIS A O 1
ATOM 933 N N . ALA A 1 121 ? 9.320 3.474 8.437 1.00 94.69 121 ALA A N 1
ATOM 934 C CA . ALA A 1 121 ? 10.434 3.793 9.328 1.00 94.69 121 ALA A CA 1
ATOM 935 C C . ALA A 1 121 ? 10.026 4.777 10.430 1.00 94.69 121 ALA A C 1
ATOM 937 O O . ALA A 1 121 ? 10.364 4.558 11.590 1.00 94.69 121 ALA A O 1
ATOM 938 N N . ARG A 1 122 ? 9.289 5.835 10.077 1.00 94.75 122 ARG A N 1
ATOM 939 C CA . ARG A 1 122 ? 8.860 6.878 11.023 1.00 94.75 122 ARG A CA 1
ATOM 940 C C . ARG A 1 122 ? 7.702 6.434 11.905 1.00 94.75 122 ARG A C 1
ATOM 942 O O . ARG A 1 122 ? 7.686 6.727 13.092 1.00 94.75 122 ARG A O 1
ATOM 949 N N . GLU A 1 123 ? 6.779 5.665 11.344 1.00 93.56 123 GLU A N 1
ATOM 950 C CA . GLU A 1 123 ? 5.587 5.157 12.021 1.00 93.56 123 GLU A CA 1
ATOM 951 C C . GLU A 1 123 ? 5.784 3.688 12.415 1.00 93.56 123 GLU A C 1
ATOM 953 O O . GLU A 1 123 ? 4.952 2.833 12.134 1.00 93.56 123 GLU A O 1
ATOM 958 N N . ALA A 1 124 ? 6.910 3.339 13.047 1.00 91.19 124 ALA A N 1
ATOM 959 C CA . ALA A 1 124 ? 7.236 1.939 13.353 1.00 91.19 124 ALA A CA 1
ATOM 960 C C . ALA A 1 124 ? 6.166 1.234 14.215 1.00 91.19 124 ALA A C 1
ATOM 962 O O . ALA A 1 124 ? 5.936 0.030 14.059 1.00 91.19 124 ALA A O 1
ATOM 963 N N . TRP A 1 125 ? 5.465 1.991 15.068 1.00 91.88 125 TRP A N 1
ATOM 964 C CA . TRP A 1 125 ? 4.343 1.503 15.876 1.00 91.88 125 TRP A CA 1
ATOM 965 C C . TRP A 1 125 ? 3.218 0.902 15.018 1.00 91.88 125 TRP A C 1
ATOM 967 O O . TRP A 1 125 ? 2.577 -0.057 15.441 1.00 91.88 125 TRP A O 1
ATOM 977 N N . TYR A 1 126 ? 3.004 1.406 13.795 1.00 89.75 126 TYR A N 1
ATOM 978 C CA . TYR A 1 126 ? 2.001 0.890 12.859 1.00 89.75 126 TYR A CA 1
ATOM 979 C C . TYR A 1 126 ? 2.292 -0.568 12.480 1.00 89.75 126 TYR A C 1
ATOM 981 O O . TYR A 1 126 ? 1.400 -1.416 12.505 1.00 89.75 126 TYR A O 1
ATOM 989 N N . LEU A 1 127 ? 3.556 -0.888 12.181 1.00 87.94 127 LEU A N 1
ATOM 990 C CA . LEU A 1 127 ? 3.953 -2.258 11.849 1.00 87.94 127 LEU A CA 1
ATOM 991 C C . LEU A 1 127 ? 3.918 -3.177 13.071 1.00 87.94 127 LEU A C 1
ATOM 993 O O . LEU A 1 127 ? 3.535 -4.337 12.931 1.00 87.94 127 LEU A O 1
ATOM 997 N N . GLN A 1 128 ? 4.290 -2.669 14.248 1.00 90.12 128 GLN A N 1
ATOM 998 C CA . GLN A 1 128 ? 4.223 -3.422 15.504 1.00 90.12 128 GLN A CA 1
ATOM 999 C C . GLN A 1 128 ? 2.777 -3.784 15.857 1.00 90.12 128 GLN A C 1
ATOM 1001 O O . GLN A 1 128 ? 2.499 -4.926 16.212 1.00 90.12 128 GLN A O 1
ATOM 1006 N N . ALA A 1 129 ? 1.848 -2.841 15.681 1.00 92.50 129 ALA A N 1
ATOM 1007 C CA . ALA A 1 129 ? 0.431 -3.053 15.942 1.00 92.50 129 ALA A CA 1
ATOM 1008 C C . ALA A 1 129 ? -0.217 -4.068 14.988 1.00 92.50 129 ALA A C 1
ATOM 1010 O O . ALA A 1 129 ? -1.153 -4.756 15.382 1.00 92.50 129 ALA A O 1
ATOM 1011 N N . LEU A 1 130 ? 0.257 -4.157 13.739 1.00 90.56 130 LEU A N 1
ATOM 1012 C CA . LEU A 1 130 ? -0.358 -4.979 12.693 1.00 90.56 130 LEU A CA 1
ATOM 1013 C C . LEU A 1 130 ? 0.425 -6.248 12.328 1.00 90.56 130 LEU A C 1
ATOM 1015 O O . LEU A 1 130 ? 0.064 -6.902 11.359 1.00 90.56 130 LEU A O 1
ATOM 1019 N N . GLY A 1 131 ? 1.490 -6.614 13.044 1.00 81.62 131 GLY A N 1
ATOM 1020 C CA . GLY A 1 131 ? 2.227 -7.860 12.775 1.00 81.62 131 GLY A CA 1
ATOM 1021 C C . GLY A 1 131 ? 3.134 -7.831 11.535 1.00 81.62 131 GLY A C 1
ATOM 1022 O O . GLY A 1 131 ? 3.425 -8.874 10.956 1.00 81.62 131 GLY A O 1
ATOM 1023 N N . GLY A 1 132 ? 3.610 -6.647 11.134 1.00 72.69 132 GLY A N 1
ATOM 1024 C CA . GLY A 1 132 ? 4.583 -6.481 10.051 1.00 72.69 132 GLY A CA 1
ATOM 1025 C C . GLY A 1 132 ? 4.023 -6.636 8.628 1.00 72.69 132 GLY A C 1
ATOM 1026 O O . GLY A 1 132 ? 2.890 -7.048 8.393 1.00 72.69 132 GLY A O 1
ATOM 1027 N N . ALA A 1 133 ? 4.841 -6.262 7.639 1.00 68.75 133 ALA A N 1
ATOM 1028 C CA . ALA A 1 133 ? 4.500 -6.311 6.209 1.00 68.75 133 ALA A CA 1
ATOM 1029 C C . ALA A 1 133 ? 5.053 -7.560 5.492 1.00 68.75 133 ALA A C 1
ATOM 1031 O O . ALA A 1 133 ? 5.114 -7.609 4.258 1.00 68.75 133 ALA A O 1
ATOM 1032 N N . GLU A 1 134 ? 5.541 -8.539 6.251 1.00 68.88 134 GLU A N 1
ATOM 1033 C CA . GLU A 1 134 ? 6.278 -9.674 5.707 1.00 68.88 134 GLU A CA 1
ATOM 1034 C C . GLU A 1 134 ? 5.352 -10.617 4.925 1.00 68.88 134 GLU A C 1
ATOM 1036 O O . GLU A 1 134 ? 4.187 -10.815 5.251 1.00 68.88 134 GLU A O 1
ATOM 1041 N N . GLY A 1 135 ? 5.846 -11.161 3.812 1.00 84.00 135 GLY A N 1
ATOM 1042 C CA . GLY A 1 135 ? 5.088 -12.083 2.960 1.00 84.00 135 GLY A CA 1
ATOM 1043 C C . GLY A 1 135 ? 4.137 -11.429 1.947 1.00 84.00 135 GLY A C 1
ATOM 1044 O O . GLY A 1 135 ? 4.042 -11.935 0.827 1.00 84.00 135 GLY A O 1
ATOM 1045 N N . GLU A 1 136 ? 3.511 -10.285 2.246 1.00 89.62 136 GLU A N 1
ATOM 1046 C CA . GLU A 1 136 ? 2.577 -9.617 1.313 1.00 89.62 136 GLU A CA 1
ATOM 1047 C C . GLU A 1 136 ? 3.244 -9.227 -0.014 1.00 89.62 136 GLU A C 1
ATOM 1049 O O . GLU A 1 136 ? 2.673 -9.434 -1.085 1.00 89.62 136 GLU A O 1
ATOM 1054 N N . GLY A 1 137 ? 4.493 -8.751 0.032 1.00 92.25 137 GLY A N 1
ATOM 1055 C CA . GLY A 1 137 ? 5.270 -8.463 -1.178 1.00 92.25 137 GLY A CA 1
ATOM 1056 C C . GLY A 1 137 ? 5.495 -9.708 -2.044 1.00 92.25 137 GLY A C 1
ATOM 1057 O O . GLY A 1 137 ? 5.302 -9.667 -3.257 1.00 92.25 137 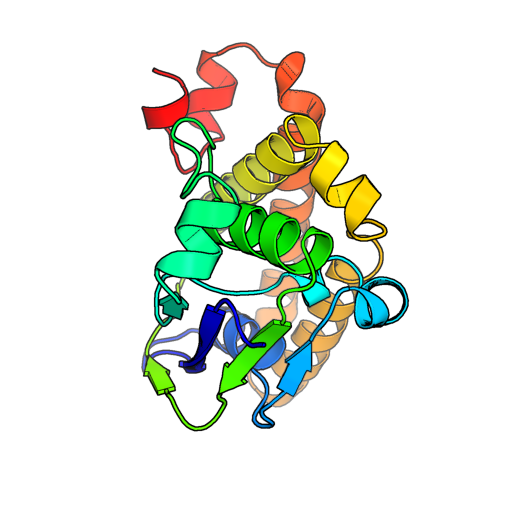GLY A O 1
ATOM 1058 N N . LYS A 1 138 ? 5.823 -10.850 -1.425 1.00 94.25 138 LYS A N 1
ATOM 1059 C CA . LYS A 1 138 ? 5.991 -12.131 -2.132 1.00 94.25 138 LYS A CA 1
ATOM 1060 C C . LYS A 1 138 ? 4.664 -12.608 -2.728 1.00 94.25 138 LYS A C 1
ATOM 1062 O O . LYS A 1 138 ? 4.637 -13.031 -3.882 1.00 94.25 138 LYS A O 1
ATOM 1067 N N . ARG A 1 139 ? 3.561 -12.508 -1.975 1.00 95.00 139 ARG A N 1
ATOM 1068 C CA . ARG A 1 139 ? 2.209 -12.845 -2.455 1.00 95.00 139 ARG A CA 1
ATOM 1069 C C . ARG A 1 139 ? 1.830 -12.008 -3.672 1.00 95.00 139 ARG A C 1
ATOM 1071 O O . ARG A 1 139 ? 1.362 -12.579 -4.655 1.00 95.00 139 ARG A O 1
ATOM 1078 N N . PHE A 1 140 ? 2.091 -10.700 -3.624 1.00 95.88 140 PHE A N 1
ATOM 1079 C CA . PHE A 1 140 ? 1.856 -9.790 -4.742 1.00 95.88 140 PHE A CA 1
ATOM 1080 C C . PHE A 1 140 ? 2.614 -10.243 -5.993 1.00 95.88 140 PHE A C 1
ATOM 1082 O O . PHE A 1 140 ? 1.984 -10.502 -7.017 1.00 95.88 140 PHE A O 1
ATOM 1089 N N . VAL A 1 141 ? 3.937 -10.425 -5.901 1.00 97.50 141 VAL A N 1
ATOM 1090 C CA . VAL A 1 141 ? 4.776 -10.813 -7.051 1.00 97.50 141 VAL A CA 1
ATOM 1091 C C . VAL A 1 141 ? 4.326 -12.149 -7.643 1.00 97.50 141 VAL A C 1
ATOM 1093 O O . VAL A 1 141 ? 4.129 -12.255 -8.851 1.00 97.50 141 VAL A O 1
ATOM 1096 N N . LEU A 1 142 ? 4.089 -13.168 -6.811 1.00 98.06 142 LEU A N 1
ATOM 1097 C CA . LEU A 1 142 ? 3.638 -14.477 -7.294 1.00 98.06 142 LEU A CA 1
ATOM 1098 C C . LEU A 1 142 ? 2.263 -14.407 -7.974 1.00 98.06 142 LEU A C 1
ATOM 1100 O O . LEU A 1 142 ? 2.042 -15.074 -8.989 1.00 98.06 142 LEU A O 1
ATOM 1104 N N . SER A 1 143 ? 1.339 -13.605 -7.437 1.00 98.06 143 SER A N 1
ATOM 1105 C CA . SER A 1 143 ? 0.034 -13.388 -8.067 1.00 98.06 143 SER A CA 1
ATOM 1106 C C . SER A 1 143 ? 0.144 -12.623 -9.388 1.00 98.06 143 SER A C 1
ATOM 1108 O O . SER A 1 143 ? -0.522 -13.001 -10.352 1.00 98.06 143 SER A O 1
ATOM 1110 N N . GLU A 1 144 ? 1.058 -11.650 -9.476 1.00 98.25 144 GLU A N 1
ATOM 1111 C CA . GLU A 1 144 ? 1.287 -10.844 -10.676 1.00 98.25 144 GLU A CA 1
ATOM 1112 C C . GLU A 1 144 ? 1.835 -11.702 -11.809 1.00 98.25 144 GLU A C 1
ATOM 1114 O O . GLU A 1 144 ? 1.294 -11.692 -12.912 1.00 98.25 144 GLU A O 1
ATOM 1119 N N . LEU A 1 145 ? 2.836 -12.536 -11.527 1.00 98.38 145 LEU A N 1
ATOM 1120 C CA . LEU A 1 145 ? 3.389 -13.465 -12.512 1.00 98.38 145 LEU A CA 1
ATOM 1121 C C . LEU A 1 145 ? 2.336 -14.473 -12.990 1.00 98.38 145 LEU A C 1
ATOM 1123 O O . LEU A 1 145 ? 2.241 -14.753 -14.186 1.00 98.38 145 LEU A O 1
ATOM 1127 N N . ARG A 1 146 ? 1.497 -14.992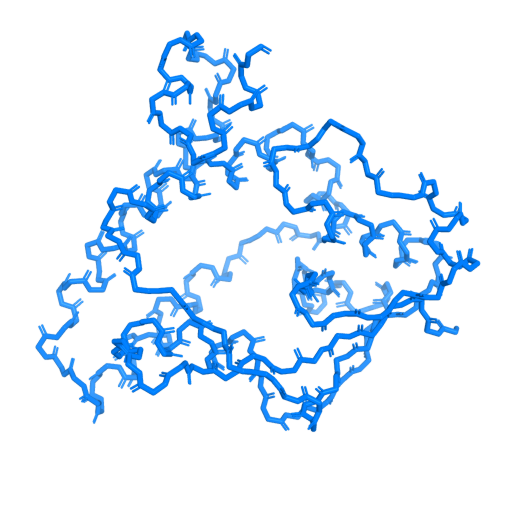 -12.082 1.00 98.31 146 ARG A N 1
ATOM 1128 C CA . ARG A 1 146 ? 0.403 -15.908 -12.443 1.00 98.31 146 ARG A CA 1
ATOM 1129 C C . ARG A 1 146 ? -0.637 -15.231 -13.334 1.00 98.31 146 ARG A C 1
ATOM 1131 O O . ARG A 1 146 ? -1.134 -15.868 -14.265 1.00 98.31 146 ARG A O 1
ATOM 1138 N N . TYR A 1 147 ? -0.967 -13.977 -13.040 1.00 98.31 147 TYR A N 1
ATOM 1139 C CA . TYR A 1 147 ? -1.877 -13.168 -13.837 1.00 98.31 147 TYR A CA 1
ATOM 1140 C C . TYR A 1 147 ? -1.288 -12.887 -15.224 1.00 98.31 147 TYR A C 1
ATOM 1142 O O . TYR A 1 147 ? -1.925 -13.194 -16.232 1.00 98.31 147 TYR A O 1
ATOM 1150 N N . LEU A 1 148 ? -0.050 -12.394 -15.293 1.00 98.44 148 LEU A N 1
ATOM 1151 C CA . LEU A 1 148 ? 0.613 -12.042 -16.548 1.00 98.44 148 LEU A CA 1
ATOM 1152 C C . LEU A 1 148 ? 0.833 -13.251 -17.451 1.00 98.44 148 LEU A C 1
ATOM 1154 O O . LEU A 1 148 ? 0.613 -13.135 -18.650 1.00 98.44 148 LEU A O 1
ATOM 1158 N N . ARG A 1 149 ? 1.134 -14.430 -16.897 1.00 98.19 149 ARG A N 1
ATOM 1159 C CA . ARG A 1 149 ? 1.226 -15.676 -17.677 1.00 98.19 149 ARG A CA 1
ATOM 1160 C C . ARG A 1 149 ? -0.037 -15.970 -18.502 1.00 98.19 149 ARG A C 1
ATOM 1162 O O . ARG A 1 149 ? 0.056 -16.645 -19.517 1.00 98.19 149 ARG A O 1
ATOM 1169 N N . ARG A 1 150 ? -1.213 -15.506 -18.064 1.00 97.25 150 ARG A N 1
ATOM 1170 C CA . ARG A 1 150 ? -2.489 -15.718 -18.770 1.00 97.25 150 ARG A CA 1
ATOM 1171 C C . ARG A 1 150 ? -2.903 -14.551 -19.669 1.00 97.25 150 ARG A C 1
ATOM 1173 O O . ARG A 1 150 ? -3.647 -14.780 -20.608 1.00 97.25 150 ARG A O 1
ATOM 1180 N N . HIS A 1 151 ? -2.455 -13.330 -19.373 1.00 96.81 151 HIS A N 1
ATOM 1181 C CA . HIS A 1 151 ? -2.973 -12.115 -20.020 1.00 96.81 151 HIS A CA 1
ATOM 1182 C C . HIS A 1 151 ? -1.932 -11.374 -20.866 1.00 96.81 151 HIS A C 1
ATOM 1184 O O . HIS A 1 151 ? -2.284 -10.765 -21.866 1.00 96.81 151 HIS A O 1
ATOM 1190 N N . ALA A 1 152 ? -0.660 -11.385 -20.458 1.00 97.50 152 ALA A N 1
ATOM 1191 C CA . ALA A 1 152 ? 0.429 -10.692 -21.147 1.00 97.50 152 ALA A CA 1
ATOM 1192 C C . ALA A 1 152 ? 1.807 -11.265 -20.739 1.00 97.50 152 ALA A C 1
ATOM 1194 O O . ALA A 1 152 ? 2.554 -10.604 -20.009 1.00 97.50 152 ALA A O 1
ATOM 1195 N N . PRO A 1 153 ? 2.175 -12.486 -21.183 1.00 97.62 153 PRO A N 1
ATOM 1196 C CA . PRO A 1 153 ? 3.403 -13.159 -20.741 1.00 97.62 153 PRO A CA 1
ATOM 1197 C C . PRO A 1 153 ? 4.679 -12.356 -21.025 1.00 97.62 153 PRO A C 1
ATOM 1199 O O . PRO A 1 153 ? 5.594 -12.332 -20.203 1.00 97.62 153 PRO A O 1
ATOM 1202 N N . ALA A 1 154 ? 4.708 -11.623 -22.143 1.00 98.19 154 ALA A N 1
ATOM 1203 C CA . ALA A 1 154 ? 5.829 -10.766 -22.533 1.00 98.19 154 ALA A CA 1
ATOM 1204 C C . ALA A 1 154 ? 6.135 -9.642 -21.520 1.00 98.19 154 ALA A C 1
ATOM 1206 O O . ALA A 1 154 ? 7.242 -9.113 -21.506 1.00 98.19 154 ALA A O 1
ATOM 1207 N N . LEU A 1 155 ? 5.187 -9.290 -20.639 1.00 98.00 155 LEU A N 1
ATOM 1208 C CA . LEU A 1 155 ? 5.384 -8.275 -19.598 1.00 98.00 155 LEU A CA 1
ATOM 1209 C C . LEU A 1 155 ? 5.998 -8.831 -18.304 1.00 98.00 155 LEU A C 1
ATOM 1211 O O . LEU A 1 155 ? 6.293 -8.051 -17.399 1.00 98.00 155 LEU A O 1
ATOM 1215 N N . MET A 1 156 ? 6.215 -10.144 -18.183 1.00 98.12 156 MET A N 1
ATOM 1216 C CA . MET A 1 156 ? 6.791 -10.738 -16.970 1.00 98.12 156 MET A CA 1
ATOM 1217 C C . MET A 1 156 ? 8.189 -10.188 -16.620 1.00 98.12 156 MET A C 1
ATOM 1219 O O . MET A 1 156 ? 8.383 -9.833 -15.454 1.00 98.12 156 MET A O 1
ATOM 1223 N N . PRO A 1 157 ? 9.143 -10.023 -17.565 1.00 97.94 157 PRO A N 1
ATOM 1224 C CA . PRO A 1 157 ? 10.428 -9.385 -17.260 1.00 97.94 157 PRO A CA 1
ATOM 1225 C C . PRO A 1 157 ? 10.259 -7.953 -16.737 1.00 97.94 157 PRO A C 1
ATOM 1227 O O . PRO A 1 157 ? 10.885 -7.565 -15.751 1.00 97.94 157 PRO A O 1
ATOM 1230 N N . ALA A 1 158 ? 9.345 -7.183 -17.338 1.00 97.44 158 ALA A N 1
ATOM 1231 C CA . ALA A 1 158 ? 9.040 -5.826 -16.895 1.00 97.44 158 ALA A CA 1
ATOM 1232 C C . ALA A 1 158 ? 8.420 -5.800 -15.485 1.00 97.44 158 ALA A C 1
ATOM 1234 O O . ALA A 1 158 ? 8.749 -4.919 -14.693 1.00 97.44 158 ALA A O 1
ATOM 1235 N N . ALA A 1 159 ? 7.562 -6.764 -15.141 1.00 97.62 159 ALA A N 1
ATOM 1236 C CA . ALA A 1 159 ? 6.964 -6.889 -13.810 1.00 97.62 159 ALA A CA 1
ATOM 1237 C C . ALA A 1 159 ? 7.993 -7.245 -12.723 1.00 97.62 159 ALA A C 1
ATOM 1239 O O . ALA A 1 159 ? 7.952 -6.694 -11.618 1.00 97.62 159 ALA A O 1
ATOM 1240 N N . LEU A 1 160 ? 8.963 -8.108 -13.042 1.00 97.94 160 LEU A N 1
ATOM 1241 C CA . LEU A 1 160 ? 10.084 -8.415 -12.148 1.00 97.94 160 LEU A CA 1
ATOM 1242 C C . LEU A 1 160 ? 10.979 -7.190 -11.929 1.00 97.94 160 LEU A C 1
ATOM 1244 O O . LEU A 1 160 ? 11.302 -6.873 -10.784 1.00 97.94 160 LEU A O 1
ATOM 1248 N N . LEU A 1 161 ? 11.310 -6.454 -12.995 1.00 98.06 161 LEU A N 1
ATOM 1249 C CA . LEU A 1 161 ? 12.084 -5.213 -12.899 1.00 98.06 161 LEU A CA 1
ATOM 1250 C C . LEU A 1 161 ? 11.361 -4.158 -12.048 1.00 98.06 161 LEU A C 1
ATOM 1252 O O . LEU A 1 161 ? 11.955 -3.558 -11.154 1.00 98.06 161 LEU A O 1
ATOM 1256 N N . ARG A 1 162 ? 10.055 -3.981 -12.266 1.00 97.56 162 ARG A N 1
ATOM 1257 C CA . ARG A 1 162 ? 9.181 -3.132 -11.441 1.00 97.56 162 ARG A CA 1
ATOM 1258 C C . ARG A 1 162 ? 9.209 -3.544 -9.974 1.00 97.56 162 ARG A C 1
ATOM 1260 O O . ARG A 1 162 ? 9.412 -2.711 -9.097 1.00 97.56 162 ARG A O 1
ATOM 1267 N N . SER A 1 163 ? 9.080 -4.838 -9.698 1.00 97.31 163 SER A N 1
ATOM 1268 C CA . SER A 1 163 ? 9.151 -5.381 -8.338 1.00 97.31 163 SER A CA 1
ATOM 1269 C C . SER A 1 163 ? 10.511 -5.137 -7.676 1.00 97.31 163 SER A C 1
ATOM 1271 O O . SER A 1 163 ? 10.555 -4.808 -6.489 1.00 97.31 163 SER A O 1
ATOM 1273 N N . ALA A 1 164 ? 11.610 -5.208 -8.432 1.00 97.56 164 ALA A N 1
ATOM 1274 C CA . ALA A 1 164 ? 12.934 -4.842 -7.941 1.00 97.56 164 ALA A CA 1
ATOM 1275 C C . ALA A 1 164 ? 13.013 -3.347 -7.585 1.00 97.56 164 ALA A C 1
ATOM 1277 O O . ALA A 1 164 ? 13.442 -3.009 -6.485 1.00 97.56 164 ALA A O 1
ATOM 1278 N N . PHE A 1 165 ? 12.523 -2.449 -8.447 1.00 98.06 165 PHE A N 1
ATOM 1279 C CA . PHE A 1 165 ? 12.491 -1.004 -8.171 1.00 98.06 165 PHE A CA 1
ATOM 1280 C C . PHE A 1 165 ? 11.633 -0.658 -6.947 1.00 98.06 165 PHE A C 1
ATOM 1282 O O . PHE A 1 165 ? 12.048 0.155 -6.121 1.00 98.06 165 PHE A O 1
ATOM 1289 N N . LYS A 1 166 ? 10.480 -1.318 -6.781 1.00 97.56 166 LYS A N 1
ATOM 1290 C CA . LYS A 1 166 ? 9.647 -1.213 -5.572 1.00 97.56 166 LYS A CA 1
ATOM 1291 C C . LYS A 1 166 ? 10.430 -1.621 -4.323 1.00 97.56 166 LYS A C 1
ATOM 1293 O O . LYS A 1 166 ? 10.409 -0.908 -3.323 1.00 97.56 166 LYS A O 1
ATOM 1298 N N . LEU A 1 167 ? 11.147 -2.745 -4.375 1.00 97.06 167 LEU A N 1
ATOM 1299 C CA . LEU A 1 167 ? 11.939 -3.235 -3.246 1.00 97.06 167 LEU A CA 1
ATOM 1300 C C . LEU A 1 167 ? 13.112 -2.304 -2.908 1.00 97.06 167 LEU A C 1
ATOM 1302 O O . LEU A 1 167 ? 13.340 -2.030 -1.730 1.00 97.06 167 LEU A O 1
ATOM 1306 N N . ILE A 1 168 ? 13.839 -1.810 -3.915 1.00 98.12 168 ILE A N 1
ATOM 1307 C CA . ILE A 1 168 ? 14.954 -0.871 -3.723 1.00 98.12 168 ILE A CA 1
ATOM 1308 C C . ILE A 1 168 ? 14.431 0.437 -3.124 1.00 98.12 168 ILE A C 1
ATOM 1310 O O . ILE A 1 168 ? 14.954 0.878 -2.102 1.00 98.12 168 ILE A O 1
ATOM 1314 N N . GLY A 1 169 ? 13.370 1.012 -3.702 1.00 98.38 169 GLY A N 1
ATOM 1315 C CA . GLY A 1 169 ? 12.725 2.218 -3.180 1.00 98.38 169 GLY A CA 1
ATOM 1316 C C . GLY A 1 169 ? 12.319 2.034 -1.723 1.00 98.38 169 GLY A C 1
ATOM 1317 O O . GLY A 1 169 ? 12.751 2.797 -0.865 1.00 98.38 169 GLY A O 1
ATOM 1318 N N . TYR A 1 170 ? 11.599 0.953 -1.417 1.00 97.38 170 TYR A N 1
ATOM 1319 C CA . TYR A 1 170 ? 11.188 0.622 -0.052 1.00 97.38 170 TYR A CA 1
ATOM 1320 C C . TYR A 1 170 ? 12.357 0.527 0.930 1.00 97.38 170 TYR A C 1
ATOM 1322 O O . TYR A 1 170 ? 12.308 1.128 2.002 1.00 97.38 170 TYR A O 1
ATOM 1330 N N . ARG A 1 171 ? 13.424 -0.197 0.574 1.00 97.25 171 ARG A N 1
ATOM 1331 C CA . ARG A 1 171 ? 14.604 -0.349 1.439 1.00 97.25 171 ARG A CA 1
ATOM 1332 C C . ARG A 1 171 ? 15.322 0.978 1.675 1.00 97.25 171 ARG A C 1
ATOM 1334 O O . ARG A 1 171 ? 15.684 1.259 2.811 1.00 97.25 171 ARG A O 1
ATOM 1341 N N . LEU A 1 172 ? 15.487 1.804 0.642 1.00 98.31 172 LEU A N 1
ATOM 1342 C CA . LEU A 1 172 ? 16.090 3.132 0.787 1.00 98.31 172 LEU A CA 1
ATOM 1343 C C . LEU A 1 172 ? 15.217 4.064 1.631 1.00 98.31 172 LEU A C 1
ATOM 1345 O O . LEU A 1 172 ? 15.742 4.787 2.470 1.00 98.31 172 LEU A O 1
ATOM 1349 N N . GLY A 1 173 ? 13.895 4.002 1.467 1.00 98.00 173 GLY A N 1
ATOM 1350 C CA . GLY A 1 173 ? 12.955 4.748 2.302 1.00 98.00 173 GLY A CA 1
ATOM 1351 C C . GLY A 1 173 ? 13.024 4.333 3.771 1.00 98.00 173 GLY A C 1
ATOM 1352 O O . GLY A 1 173 ? 12.970 5.176 4.660 1.00 98.00 173 GLY A O 1
ATOM 1353 N N . ARG A 1 174 ? 13.229 3.039 4.045 1.00 96.75 174 ARG A N 1
ATOM 1354 C CA . ARG A 1 174 ? 13.438 2.531 5.411 1.00 96.75 174 ARG A CA 1
ATOM 1355 C C . ARG A 1 174 ? 14.734 3.025 6.062 1.00 96.75 174 ARG A C 1
ATOM 1357 O O . ARG A 1 174 ? 14.832 2.987 7.283 1.00 96.75 174 ARG A O 1
ATOM 1364 N N . LEU A 1 175 ? 15.702 3.458 5.257 1.00 97.44 175 LEU A N 1
ATOM 1365 C CA . LEU A 1 175 ? 17.004 3.989 5.673 1.00 97.44 175 LEU A CA 1
ATOM 1366 C C . LEU A 1 175 ? 17.086 5.513 5.500 1.00 97.44 175 LEU A C 1
ATOM 1368 O O . LEU A 1 175 ? 18.179 6.080 5.486 1.00 97.44 175 LEU A O 1
ATOM 1372 N N . GLU A 1 176 ? 15.944 6.188 5.339 1.00 97.38 176 GLU A N 1
ATOM 1373 C CA . GLU A 1 176 ? 15.898 7.607 4.985 1.00 97.38 176 GLU A CA 1
ATOM 1374 C C . GLU A 1 176 ? 16.633 8.510 5.976 1.00 97.38 176 GLU A C 1
ATOM 1376 O O . GLU A 1 176 ? 17.153 9.549 5.572 1.00 97.38 176 GLU A O 1
ATOM 1381 N N . HIS A 1 177 ? 16.725 8.133 7.254 1.00 96.44 177 HIS A N 1
ATOM 1382 C CA . HIS A 1 177 ? 17.397 8.936 8.276 1.00 96.44 177 HIS A CA 1
ATOM 1383 C C . HIS A 1 177 ? 18.893 9.123 8.002 1.00 96.44 177 HIS A C 1
ATOM 1385 O O . HIS A 1 177 ? 19.445 10.137 8.417 1.00 96.44 177 HIS A O 1
ATOM 1391 N N . TYR A 1 178 ? 19.521 8.218 7.243 1.00 97.69 178 TYR A N 1
ATOM 1392 C CA . TYR A 1 178 ? 20.915 8.339 6.797 1.00 97.69 178 TYR A CA 1
ATOM 1393 C C . TYR A 1 178 ? 21.090 9.164 5.514 1.00 97.69 178 TYR A C 1
ATOM 1395 O O . TYR A 1 178 ? 22.216 9.458 5.117 1.00 97.69 178 TYR A O 1
ATOM 1403 N N . LEU A 1 179 ? 20.003 9.523 4.828 1.00 97.44 179 LEU A N 1
ATOM 1404 C CA . LEU A 1 179 ? 20.070 10.250 3.564 1.00 97.44 179 LEU A CA 1
ATOM 1405 C C . LEU A 1 179 ? 20.049 11.765 3.811 1.00 97.44 179 LEU A C 1
ATOM 1407 O O . LEU A 1 179 ? 19.308 12.246 4.670 1.00 97.44 179 LEU A O 1
ATOM 1411 N N . PRO A 1 180 ? 20.788 12.572 3.037 1.00 97.50 180 PRO A N 1
ATOM 1412 C CA . PRO A 1 180 ? 20.652 14.019 3.101 1.00 97.50 180 PRO A CA 1
ATOM 1413 C C . PRO A 1 180 ? 19.337 14.474 2.447 1.00 97.50 180 PRO A C 1
ATOM 1415 O O . PRO A 1 180 ? 18.794 13.825 1.550 1.00 97.50 180 PRO A O 1
ATOM 1418 N N . ARG A 1 181 ? 18.819 15.632 2.873 1.00 96.62 181 ARG A N 1
ATOM 1419 C CA . ARG A 1 181 ? 17.492 16.150 2.480 1.00 96.62 181 ARG A CA 1
ATOM 1420 C C . ARG A 1 181 ? 17.267 16.230 0.964 1.00 96.62 181 ARG A C 1
ATOM 1422 O O . ARG A 1 181 ? 16.166 15.943 0.501 1.00 96.62 181 ARG A O 1
ATOM 1429 N N . TYR A 1 182 ? 18.291 16.590 0.189 1.00 96.69 182 TYR A N 1
ATOM 1430 C CA . TYR A 1 182 ? 18.182 16.679 -1.271 1.00 96.69 182 TYR A CA 1
ATOM 1431 C C . TYR A 1 182 ? 17.942 15.307 -1.927 1.00 96.69 182 TYR A C 1
ATOM 1433 O O . TYR A 1 182 ? 17.157 15.219 -2.869 1.00 96.69 182 TYR A O 1
ATOM 1441 N N . VAL A 1 183 ? 18.525 14.227 -1.385 1.00 97.62 183 VAL A N 1
ATOM 1442 C CA . VAL A 1 183 ? 18.266 12.850 -1.843 1.00 97.62 183 VAL A CA 1
ATOM 1443 C C . VAL A 1 183 ? 16.837 12.447 -1.507 1.00 97.62 183 VAL A C 1
ATOM 1445 O O . VAL A 1 183 ? 16.131 11.947 -2.379 1.00 97.62 183 VAL A O 1
ATOM 1448 N N . LYS A 1 184 ? 16.370 12.733 -0.283 1.00 97.75 184 LYS A N 1
ATOM 1449 C CA . LYS A 1 184 ? 14.984 12.437 0.124 1.00 97.75 184 LYS A CA 1
ATOM 1450 C C . LYS A 1 184 ? 13.977 13.112 -0.810 1.00 97.75 184 LYS A C 1
ATOM 1452 O O . LYS A 1 184 ? 13.064 12.459 -1.304 1.00 97.75 184 LYS A O 1
ATOM 1457 N N . ARG A 1 185 ? 14.200 14.389 -1.146 1.00 97.19 185 ARG A N 1
ATOM 1458 C CA . ARG A 1 185 ? 13.384 15.140 -2.119 1.00 97.19 185 ARG A CA 1
ATOM 1459 C C . ARG A 1 185 ? 13.405 14.533 -3.521 1.00 97.19 185 ARG A C 1
ATOM 1461 O O . ARG A 1 185 ? 12.373 14.527 -4.184 1.00 97.19 185 ARG A O 1
ATOM 1468 N N . ALA A 1 186 ? 14.551 14.039 -3.987 1.00 97.06 186 ALA A N 1
ATOM 1469 C CA . ALA A 1 186 ? 14.670 13.429 -5.311 1.00 97.06 186 ALA A CA 1
ATOM 1470 C C . ALA A 1 186 ? 13.977 12.055 -5.387 1.00 97.06 186 ALA A C 1
ATOM 1472 O O . ALA A 1 186 ? 13.311 11.743 -6.381 1.00 97.06 186 ALA A O 1
ATOM 1473 N N . PHE A 1 187 ? 14.124 11.249 -4.333 1.00 98.12 187 PHE A N 1
ATOM 1474 C CA . PHE A 1 187 ? 13.583 9.892 -4.252 1.00 98.12 187 PHE A CA 1
ATOM 1475 C C . PHE A 1 187 ? 12.113 9.849 -3.852 1.00 98.12 187 PHE A C 1
ATOM 1477 O O . PHE A 1 187 ? 11.471 8.834 -4.077 1.00 98.12 187 PHE A O 1
ATOM 1484 N N . SER A 1 188 ? 11.563 10.925 -3.303 1.00 97.81 188 SER A N 1
ATOM 1485 C CA . SER A 1 188 ? 10.176 10.966 -2.857 1.00 97.81 188 SER A CA 1
ATOM 1486 C C . SER A 1 188 ? 9.190 11.308 -3.972 1.00 97.81 188 SER A C 1
ATOM 1488 O O . SER A 1 188 ? 9.461 12.145 -4.842 1.00 97.81 188 SER A O 1
ATOM 1490 N N . MET A 1 189 ? 8.011 10.683 -3.917 1.00 97.50 189 MET A N 1
ATOM 1491 C CA . MET A 1 189 ? 6.859 11.082 -4.727 1.00 97.50 189 MET A CA 1
ATOM 1492 C C . MET A 1 189 ? 6.233 12.356 -4.143 1.00 97.50 189 MET A C 1
ATOM 1494 O O . MET A 1 189 ? 5.929 13.292 -4.882 1.00 97.50 189 MET A O 1
ATOM 1498 N N . ASN A 1 190 ? 6.122 12.434 -2.817 1.00 96.00 190 ASN A N 1
ATOM 1499 C CA . ASN A 1 190 ? 5.583 13.570 -2.073 1.00 96.00 190 ASN A CA 1
ATOM 1500 C C . ASN A 1 190 ? 6.676 14.589 -1.720 1.00 96.00 190 ASN A C 1
ATOM 1502 O O . ASN A 1 190 ? 6.978 14.848 -0.557 1.00 96.00 190 ASN A O 1
ATOM 1506 N N . ARG A 1 191 ? 7.263 15.223 -2.741 1.00 94.06 191 ARG A N 1
ATOM 1507 C CA . ARG A 1 191 ? 8.389 16.167 -2.578 1.00 94.06 191 ARG A CA 1
ATOM 1508 C C . ARG A 1 191 ? 8.121 17.303 -1.584 1.00 94.06 191 ARG A C 1
ATOM 1510 O O . ARG A 1 191 ? 9.056 17.755 -0.930 1.00 94.06 191 ARG A O 1
ATOM 1517 N N . GLY A 1 192 ? 6.865 17.747 -1.481 1.00 93.12 192 GLY A N 1
ATOM 1518 C CA . GLY A 1 192 ? 6.429 18.810 -0.571 1.00 93.12 192 GLY A CA 1
ATOM 1519 C C . GLY A 1 192 ? 6.588 18.472 0.912 1.00 93.12 192 GLY A C 1
ATOM 1520 O O . GLY A 1 192 ? 6.831 19.375 1.701 1.00 93.12 192 GLY A O 1
ATOM 1521 N N . PHE A 1 193 ? 6.549 17.186 1.278 1.00 94.19 193 PHE A N 1
ATOM 1522 C CA . PHE A 1 193 ? 6.752 16.719 2.656 1.00 94.19 193 PHE A CA 1
ATOM 1523 C C . PHE A 1 193 ? 8.154 17.043 3.199 1.00 94.19 193 PHE A C 1
ATOM 1525 O O . PHE A 1 193 ? 8.375 17.108 4.403 1.00 94.19 193 PHE A O 1
ATOM 1532 N N . TRP A 1 194 ? 9.118 17.240 2.303 1.00 94.50 194 TRP A N 1
ATOM 1533 C CA . TRP A 1 194 ? 10.516 17.489 2.639 1.00 94.50 194 TRP A CA 1
ATOM 1534 C C . TRP A 1 194 ? 10.897 18.966 2.544 1.00 94.50 194 TRP A C 1
ATOM 1536 O O . TRP A 1 194 ? 12.094 19.267 2.480 1.00 94.50 194 TRP A O 1
ATOM 1546 N N . ASN A 1 195 ? 9.920 19.870 2.453 1.00 87.38 195 ASN A N 1
ATOM 1547 C CA . ASN A 1 195 ? 10.104 21.325 2.434 1.00 87.38 195 ASN A CA 1
ATOM 1548 C C . ASN A 1 195 ? 10.036 21.930 3.841 1.00 87.38 195 ASN A C 1
ATOM 1550 O O . ASN A 1 195 ? 9.490 21.270 4.741 1.00 87.38 195 ASN A O 1
#

Radius of gyration: 16.91 Å; chains: 1; bounding box: 41×37×42 Å